Protein AF-A0A7W7YAW3-F1 (afdb_monomer)

Mean predicted aligned error: 4.74 Å

Nearest PDB structures (foldseek):
  1cwp-assembly1_B  TM=3.438E-01  e=2.977E-02  Cowpea chlorotic mottle virus
  8x9b-assembly1_F  TM=3.506E-01  e=1.458E-01  Coxsackievirus A16
  5bno-assembly1_A  TM=3.041E-01  e=1.550E-01  enterovirus D68
  7qx6-assembly1_A  TM=3.439E-01  e=8.075E-01  Bacillus thuringiensis serovar israelensis
  6csg-assembly1_A  TM=1.730E-01  e=1.752E-01  enterovirus D68

Structure (mmCIF, N/CA/C/O backbone):
data_AF-A0A7W7YAW3-F1
#
_entry.id   AF-A0A7W7YAW3-F1
#
loop_
_atom_site.group_PDB
_atom_site.id
_atom_site.type_symbol
_atom_site.label_atom_id
_atom_site.label_alt_id
_atom_site.label_comp_id
_atom_site.label_asym_id
_atom_site.label_entity_id
_atom_site.label_seq_id
_atom_site.pdbx_PDB_ins_code
_atom_site.Cartn_x
_atom_site.Cartn_y
_atom_site.Cartn_z
_atom_site.occupancy
_atom_site.B_iso_or_equiv
_atom_site.auth_seq_id
_atom_site.auth_comp_id
_atom_site.auth_asym_id
_atom_site.auth_atom_id
_atom_site.pdbx_PDB_model_num
ATOM 1 N N . MET A 1 1 ? -13.411 -16.501 4.909 1.00 49.78 1 MET A N 1
ATOM 2 C CA . MET A 1 1 ? -12.515 -15.641 4.107 1.00 49.78 1 MET A CA 1
ATOM 3 C C . MET A 1 1 ? -12.721 -15.969 2.640 1.00 49.78 1 MET A C 1
ATOM 5 O O . MET A 1 1 ? -12.966 -17.140 2.359 1.00 49.78 1 MET A O 1
ATOM 9 N N . PRO A 1 2 ? -12.701 -14.985 1.729 1.00 44.16 2 PRO A N 1
ATOM 10 C CA . PRO A 1 2 ? -12.778 -15.273 0.304 1.00 44.16 2 PRO A CA 1
ATOM 11 C C . PRO A 1 2 ? -11.520 -16.042 -0.158 1.00 44.16 2 PRO A C 1
ATOM 13 O O . PRO A 1 2 ? -10.454 -15.864 0.434 1.00 44.16 2 PRO A O 1
ATOM 16 N N . PRO A 1 3 ? -11.628 -16.921 -1.169 1.00 45.72 3 PRO A N 1
ATOM 17 C CA . PRO A 1 3 ? -10.484 -17.645 -1.723 1.00 45.72 3 PRO A CA 1
ATOM 18 C C . PRO A 1 3 ? -9.460 -16.689 -2.362 1.00 45.72 3 PRO A C 1
ATOM 20 O O . PRO A 1 3 ? -9.835 -15.695 -2.980 1.00 45.72 3 PRO A O 1
ATOM 23 N N . THR A 1 4 ? -8.166 -17.019 -2.266 1.00 50.69 4 THR A N 1
ATOM 24 C CA . THR A 1 4 ? -7.020 -16.183 -2.692 1.00 50.69 4 THR A CA 1
ATOM 25 C C . THR A 1 4 ? -7.123 -15.661 -4.133 1.00 50.69 4 THR A C 1
ATOM 27 O O . THR A 1 4 ? -6.699 -14.543 -4.416 1.00 50.69 4 THR A O 1
ATOM 30 N N . ALA A 1 5 ? -7.756 -16.421 -5.035 1.00 48.53 5 ALA A N 1
ATOM 31 C CA . ALA A 1 5 ? -7.952 -16.042 -6.436 1.00 48.53 5 ALA A CA 1
ATOM 32 C C . ALA A 1 5 ? -8.813 -14.774 -6.635 1.00 48.53 5 ALA A C 1
ATOM 34 O O . ALA A 1 5 ? -8.697 -14.129 -7.670 1.00 48.53 5 ALA A O 1
ATOM 35 N N . SER A 1 6 ? -9.648 -14.369 -5.665 1.00 60.38 6 SER A N 1
ATOM 36 C CA . SER A 1 6 ? -10.470 -13.150 -5.793 1.00 60.38 6 SER A CA 1
ATOM 37 C C . SER A 1 6 ? -9.731 -11.857 -5.419 1.00 60.38 6 SER A C 1
ATOM 39 O O . SER A 1 6 ? -10.301 -10.766 -5.527 1.00 60.38 6 SER A O 1
ATOM 41 N N . LEU A 1 7 ? -8.497 -11.965 -4.914 1.00 75.06 7 LEU A N 1
ATOM 42 C CA . LEU A 1 7 ? -7.747 -10.849 -4.330 1.00 75.06 7 LEU A CA 1
ATOM 43 C C . LEU A 1 7 ? -6.814 -10.163 -5.333 1.00 75.06 7 LEU A C 1
ATOM 45 O O . LEU A 1 7 ? -6.531 -8.976 -5.171 1.00 75.06 7 LEU A O 1
ATOM 49 N N . LEU A 1 8 ? -6.397 -10.880 -6.381 1.00 83.19 8 LEU A N 1
ATOM 50 C CA . LEU A 1 8 ? -5.582 -10.349 -7.472 1.00 83.19 8 LEU A CA 1
ATOM 51 C C . LEU A 1 8 ? -6.469 -9.706 -8.546 1.00 83.19 8 LEU A C 1
ATOM 53 O O . LEU A 1 8 ? -7.528 -10.230 -8.888 1.00 83.19 8 LEU A O 1
ATOM 57 N N . MET A 1 9 ? -6.030 -8.568 -9.073 1.00 89.88 9 MET A N 1
ATOM 58 C CA . MET A 1 9 ? -6.688 -7.842 -10.156 1.00 89.88 9 MET A CA 1
ATOM 59 C C . MET A 1 9 ? -5.709 -7.697 -11.318 1.00 89.88 9 MET A C 1
ATOM 61 O O . MET A 1 9 ? -4.756 -6.927 -11.236 1.00 89.88 9 MET A O 1
ATOM 65 N N . GLU A 1 10 ? -5.926 -8.447 -12.393 1.00 90.94 10 GLU A N 1
ATOM 66 C CA . GLU A 1 10 ? -5.209 -8.232 -13.651 1.00 90.94 10 GLU A CA 1
ATOM 67 C C . GLU A 1 10 ? -5.647 -6.894 -14.245 1.00 90.94 10 GLU A C 1
ATOM 69 O O . GLU A 1 10 ? -6.838 -6.681 -14.472 1.00 90.94 10 GLU A O 1
ATOM 74 N N . THR A 1 11 ? -4.698 -5.997 -14.496 1.00 87.38 11 THR A N 1
ATOM 75 C CA . THR A 1 11 ? -4.988 -4.655 -14.999 1.00 87.38 11 THR A CA 1
ATOM 76 C C . THR A 1 11 ? -4.089 -4.309 -16.175 1.00 87.38 11 THR A C 1
ATOM 78 O O . THR A 1 11 ? -2.920 -4.686 -16.224 1.00 87.38 11 THR A O 1
ATOM 81 N N . LYS A 1 12 ? -4.639 -3.568 -17.135 1.00 85.81 12 LYS A N 1
ATOM 82 C CA . LYS A 1 12 ? -3.868 -2.872 -18.180 1.00 85.81 12 LYS A CA 1
ATOM 83 C C . LYS A 1 12 ? -3.969 -1.354 -18.047 1.00 85.81 12 LYS A C 1
ATOM 85 O O . LYS A 1 12 ? -3.220 -0.631 -18.691 1.00 85.81 12 LYS A O 1
ATOM 90 N N . ASP A 1 13 ? -4.904 -0.883 -17.226 1.00 88.69 13 ASP A N 1
ATOM 91 C CA . ASP A 1 13 ? -5.173 0.526 -16.997 1.00 88.69 13 ASP A CA 1
ATOM 92 C C . ASP A 1 13 ? -5.664 0.707 -15.561 1.00 88.69 13 ASP A C 1
ATOM 94 O O . ASP A 1 13 ? -6.829 0.483 -15.227 1.00 88.69 13 ASP A O 1
ATOM 98 N N . VAL A 1 14 ? -4.753 1.175 -14.713 1.00 90.25 14 VAL A N 1
ATOM 99 C CA . VAL A 1 14 ? -5.018 1.412 -13.292 1.00 90.25 14 VAL A CA 1
ATOM 100 C C . VAL A 1 14 ? -6.127 2.437 -13.042 1.00 90.25 14 VAL A C 1
ATOM 102 O O . VAL A 1 14 ? -6.668 2.499 -11.939 1.00 90.25 14 VAL A O 1
ATOM 105 N N . THR A 1 15 ? -6.480 3.261 -14.036 1.00 90.50 15 THR A N 1
ATOM 106 C CA . THR A 1 15 ? -7.549 4.251 -13.885 1.00 90.50 15 THR A CA 1
ATOM 107 C C . THR A 1 15 ? -8.935 3.627 -13.887 1.00 90.50 15 THR A C 1
ATOM 109 O O . THR A 1 15 ? -9.816 4.171 -13.217 1.00 90.50 15 THR A O 1
ATOM 112 N N . LEU A 1 16 ? -9.122 2.510 -14.596 1.00 91.81 16 LEU A N 1
ATOM 113 C CA . LEU A 1 16 ? -10.396 1.793 -14.673 1.00 91.81 16 LEU A CA 1
ATOM 114 C C . LEU A 1 16 ? -10.675 1.002 -13.389 1.00 91.81 16 LEU A C 1
ATOM 116 O O . LEU A 1 16 ? -11.826 0.837 -13.000 1.00 91.81 16 LEU A O 1
ATOM 120 N N . ASP A 1 17 ? -9.618 0.587 -12.692 1.00 95.31 17 ASP A N 1
ATOM 121 C CA . ASP A 1 17 ? -9.707 -0.232 -11.481 1.00 95.31 17 ASP A CA 1
ATOM 122 C C . ASP A 1 17 ? -9.707 0.581 -10.177 1.00 95.31 17 ASP A C 1
ATOM 124 O O . ASP A 1 17 ? -9.872 0.021 -9.090 1.00 95.31 17 ASP A O 1
ATOM 128 N N . ALA A 1 18 ? -9.539 1.905 -10.254 1.00 96.88 18 ALA A N 1
ATOM 129 C CA . ALA A 1 18 ? -9.369 2.758 -9.079 1.00 96.88 18 ALA A CA 1
ATOM 130 C C . ALA A 1 18 ? -10.561 2.703 -8.106 1.00 96.88 18 ALA A C 1
ATOM 132 O O . ALA A 1 18 ? -10.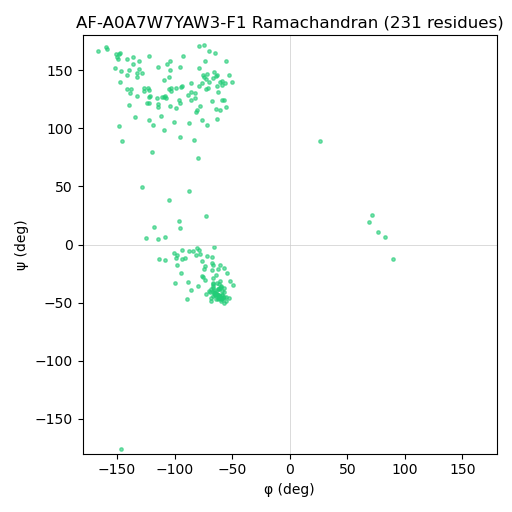353 2.726 -6.894 1.00 96.88 18 ALA A O 1
ATOM 133 N N . GLU A 1 19 ? -11.796 2.598 -8.606 1.00 97.06 19 GLU A N 1
ATOM 134 C CA . GLU A 1 19 ? -12.986 2.454 -7.755 1.00 97.06 19 GLU A CA 1
ATOM 135 C C . GLU A 1 19 ? -12.995 1.118 -7.010 1.00 97.06 19 GLU A C 1
ATOM 137 O O . GLU A 1 19 ? -13.228 1.085 -5.803 1.00 97.06 19 GLU A O 1
ATOM 142 N N . ALA A 1 20 ? -12.666 0.021 -7.696 1.00 96.38 20 ALA A N 1
ATOM 143 C CA . ALA A 1 20 ? -12.591 -1.301 -7.083 1.00 96.38 20 ALA A CA 1
ATOM 144 C C . ALA A 1 20 ? -11.475 -1.373 -6.027 1.00 96.38 20 ALA A C 1
ATOM 146 O O . ALA A 1 20 ? -11.686 -1.914 -4.937 1.00 96.38 20 ALA A O 1
ATOM 147 N N . VAL A 1 21 ? -10.313 -0.773 -6.307 1.00 97.62 21 VAL A N 1
ATOM 148 C CA . VAL A 1 21 ? -9.228 -0.596 -5.328 1.00 97.62 21 VAL A CA 1
ATOM 149 C C . VAL A 1 21 ? -9.727 0.219 -4.137 1.00 97.62 21 VAL A C 1
ATOM 151 O O . VAL A 1 21 ? -9.555 -0.196 -2.991 1.00 97.62 21 VAL A O 1
ATOM 154 N N . PHE A 1 22 ? -10.397 1.346 -4.385 1.00 98.06 22 PHE A N 1
ATOM 155 C CA . PHE A 1 22 ? -10.914 2.204 -3.326 1.00 98.06 22 PHE A CA 1
ATOM 156 C C . PHE A 1 22 ? -11.901 1.457 -2.419 1.00 98.06 22 PHE A C 1
ATOM 158 O O . PHE A 1 22 ? -11.748 1.481 -1.201 1.00 98.06 22 PHE A O 1
ATOM 165 N N . THR A 1 23 ? -12.855 0.716 -2.988 1.00 96.75 23 THR A N 1
ATOM 166 C CA . THR A 1 23 ? -13.800 -0.113 -2.225 1.00 96.75 23 THR A CA 1
ATOM 167 C C . THR A 1 23 ? -13.093 -1.165 -1.373 1.00 96.75 23 THR A C 1
ATOM 169 O O . THR A 1 23 ? -13.455 -1.343 -0.211 1.00 96.75 23 THR A O 1
ATOM 172 N N . ARG A 1 24 ? -12.077 -1.849 -1.916 1.00 97.19 24 ARG A N 1
ATOM 173 C CA . ARG A 1 24 ? -11.355 -2.914 -1.202 1.00 97.19 24 ARG A CA 1
ATOM 174 C C . ARG A 1 24 ? -10.500 -2.387 -0.050 1.00 97.19 24 ARG A C 1
ATOM 176 O O . ARG A 1 24 ? -10.448 -3.019 1.005 1.00 97.19 24 ARG A O 1
ATOM 183 N N . VAL A 1 25 ? -9.823 -1.255 -0.253 1.00 98.00 25 VAL A N 1
ATOM 184 C CA . VAL A 1 25 ? -8.839 -0.707 0.694 1.00 98.00 25 VAL A CA 1
ATOM 185 C C . VAL A 1 25 ? -9.478 0.224 1.721 1.00 98.00 25 VAL A C 1
ATOM 187 O O . VAL A 1 25 ? -9.240 0.087 2.921 1.00 98.00 25 VAL A O 1
ATOM 190 N N . PHE A 1 26 ? -10.327 1.152 1.286 1.00 97.56 26 PHE A N 1
ATOM 191 C CA . PHE A 1 26 ? -10.888 2.222 2.118 1.00 97.56 26 PHE A CA 1
ATOM 192 C C . PHE A 1 26 ? -12.175 1.764 2.819 1.00 97.56 26 PHE A C 1
ATOM 194 O O . PHE A 1 26 ? -13.206 2.440 2.813 1.00 97.56 26 PHE A O 1
ATOM 201 N N . ARG A 1 27 ? -12.117 0.562 3.397 1.00 95.62 27 ARG A N 1
ATOM 202 C CA . ARG A 1 27 ? -13.250 -0.117 4.024 1.00 95.62 27 ARG A CA 1
ATOM 203 C C . ARG A 1 27 ? -13.610 0.500 5.375 1.00 95.62 27 ARG A C 1
ATOM 205 O O . ARG A 1 27 ? -12.732 0.891 6.145 1.00 95.62 27 ARG A O 1
ATOM 212 N N . MET A 1 28 ? -14.904 0.529 5.674 1.00 94.38 28 MET A N 1
ATOM 213 C CA . MET A 1 28 ? -15.463 0.983 6.960 1.00 94.38 28 MET A CA 1
ATOM 214 C C . MET A 1 28 ? -16.142 -0.160 7.734 1.00 94.38 28 MET A C 1
ATOM 216 O O . MET A 1 28 ? -16.772 0.073 8.758 1.00 94.38 28 MET A O 1
ATOM 220 N N . ASP A 1 29 ? -16.047 -1.382 7.209 1.00 93.06 29 ASP A N 1
ATOM 221 C CA . ASP A 1 29 ? -16.499 -2.627 7.820 1.00 93.06 29 ASP A CA 1
ATOM 222 C C . ASP A 1 29 ? -15.547 -3.769 7.404 1.00 93.06 29 ASP A C 1
ATOM 224 O O . ASP A 1 29 ? -14.545 -3.536 6.719 1.00 93.06 29 ASP A O 1
ATOM 228 N N . PHE A 1 30 ? -15.849 -5.004 7.809 1.00 94.00 30 PHE A N 1
ATOM 229 C CA . PHE A 1 30 ? -15.021 -6.186 7.531 1.00 94.00 30 PHE A CA 1
ATOM 230 C C . PHE A 1 30 ? -15.461 -6.991 6.297 1.00 94.00 30 PHE A C 1
ATOM 232 O O . PHE A 1 30 ? -15.035 -8.135 6.127 1.00 94.00 30 PHE A O 1
ATOM 239 N N . THR A 1 31 ? -16.323 -6.434 5.439 1.00 93.31 31 THR A N 1
ATOM 240 C CA . THR A 1 31 ? -16.769 -7.111 4.205 1.00 93.31 31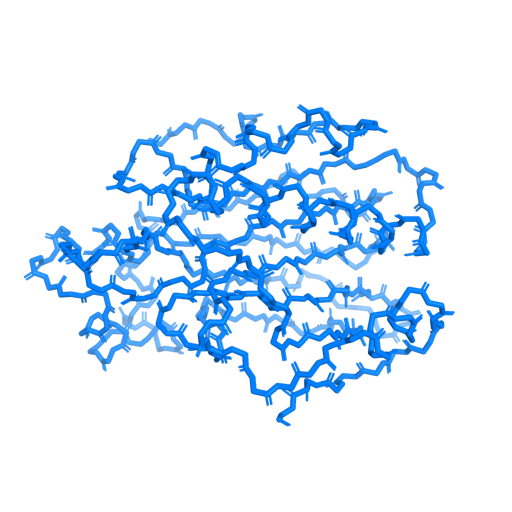 THR A CA 1
ATOM 241 C C . THR A 1 31 ? -15.700 -7.087 3.116 1.00 93.31 31 THR A C 1
ATOM 243 O O . THR A 1 31 ? -15.650 -7.979 2.269 1.00 93.31 31 THR A O 1
ATOM 246 N N . GLN A 1 32 ? -14.828 -6.080 3.159 1.00 95.69 32 GLN A N 1
ATOM 247 C CA . GLN A 1 32 ? -13.721 -5.883 2.231 1.00 95.69 32 GLN A CA 1
ATOM 248 C C . GLN A 1 32 ? -12.378 -6.213 2.899 1.00 95.69 32 GLN A C 1
ATOM 250 O O . GLN A 1 32 ? -12.266 -6.153 4.126 1.00 95.69 32 GLN A O 1
ATOM 255 N N . PRO A 1 33 ? -11.343 -6.567 2.120 1.00 95.44 33 PRO A N 1
ATOM 256 C CA . PRO A 1 33 ? -10.088 -7.086 2.667 1.00 95.44 33 PRO A CA 1
ATOM 257 C C . PRO A 1 33 ? -9.185 -6.033 3.333 1.00 95.44 33 PRO A C 1
ATOM 259 O O . PRO A 1 33 ? -8.328 -6.402 4.125 1.00 95.44 33 PRO A O 1
ATOM 262 N N . GLY A 1 34 ? -9.337 -4.742 3.024 1.00 97.00 34 GLY A N 1
ATOM 263 C CA . GLY A 1 34 ? -8.457 -3.680 3.537 1.00 97.00 34 GLY A CA 1
ATOM 264 C C . GLY A 1 34 ? -7.155 -3.526 2.747 1.00 97.00 34 GLY A C 1
ATOM 265 O O . GLY A 1 34 ? -6.293 -2.732 3.114 1.00 97.00 34 GLY A O 1
ATOM 266 N N . PHE A 1 35 ? -7.017 -4.255 1.641 1.00 97.69 35 PHE A N 1
ATOM 267 C CA . PHE A 1 35 ? -5.911 -4.142 0.698 1.00 97.69 35 PHE A CA 1
ATOM 268 C C . PHE A 1 35 ? -6.366 -4.533 -0.717 1.00 97.69 35 PHE A C 1
ATOM 270 O O . PHE A 1 35 ? -7.416 -5.151 -0.899 1.00 97.69 35 PHE A O 1
ATOM 277 N N . ALA A 1 36 ? -5.580 -4.182 -1.727 1.00 96.38 36 ALA A N 1
ATOM 278 C CA . ALA A 1 36 ? -5.791 -4.598 -3.108 1.00 96.38 36 ALA A CA 1
ATOM 279 C C . ALA A 1 36 ? -4.446 -4.899 -3.770 1.00 96.38 36 ALA A C 1
ATOM 281 O O . ALA A 1 36 ? -3.453 -4.236 -3.474 1.00 96.38 36 ALA A O 1
ATOM 282 N N . VAL A 1 37 ? -4.427 -5.878 -4.676 1.00 95.19 37 VAL A N 1
ATOM 283 C CA . VAL A 1 37 ? -3.241 -6.238 -5.459 1.00 95.19 37 VAL A CA 1
ATOM 284 C C . VAL A 1 37 ? -3.587 -6.163 -6.933 1.00 95.19 37 VAL A C 1
ATOM 286 O O . VAL A 1 37 ? -4.491 -6.854 -7.399 1.00 95.19 37 VAL A O 1
ATOM 289 N N . MET A 1 38 ? -2.848 -5.336 -7.656 1.00 94.88 38 MET A N 1
ATOM 290 C CA . MET A 1 38 ? -2.974 -5.135 -9.091 1.00 94.88 38 MET A CA 1
ATOM 291 C C . MET A 1 38 ? -1.759 -5.747 -9.778 1.00 94.88 38 MET A C 1
ATOM 293 O O . MET A 1 38 ? -0.623 -5.438 -9.415 1.00 94.88 38 MET A O 1
ATOM 297 N N . VAL A 1 39 ? -1.995 -6.616 -10.757 1.00 94.31 39 VAL A N 1
ATOM 298 C CA . VAL A 1 39 ? -0.955 -7.263 -11.560 1.00 94.31 39 VAL A CA 1
ATOM 299 C C . VAL A 1 39 ? -0.913 -6.583 -12.922 1.00 94.31 39 VAL A C 1
ATOM 301 O O . VAL A 1 39 ? -1.910 -6.571 -13.644 1.00 94.31 39 VAL A O 1
ATOM 304 N N . LEU A 1 40 ? 0.234 -5.994 -13.250 1.00 94.69 40 LEU A N 1
ATOM 305 C CA . LEU A 1 40 ? 0.455 -5.222 -14.474 1.00 94.69 40 LEU A CA 1
ATOM 306 C C . LEU A 1 40 ? 1.026 -6.112 -15.588 1.00 94.69 40 LEU A C 1
ATOM 308 O O . LEU A 1 40 ? 1.515 -7.215 -15.302 1.00 94.69 40 LEU A O 1
ATOM 312 N N . PRO A 1 41 ? 0.964 -5.691 -16.863 1.00 94.44 41 PRO A N 1
ATOM 313 C CA . PRO A 1 41 ? 1.609 -6.405 -17.963 1.00 94.44 41 PRO A CA 1
ATOM 314 C C . PRO A 1 41 ? 3.098 -6.667 -17.681 1.00 94.44 41 PRO A C 1
ATOM 316 O O . PRO A 1 41 ? 3.762 -5.887 -17.002 1.00 94.44 41 PRO A O 1
ATOM 319 N N . ALA A 1 42 ? 3.622 -7.799 -18.158 1.00 93.00 42 ALA A N 1
ATOM 320 C CA . ALA A 1 42 ? 4.991 -8.230 -17.846 1.00 93.00 42 ALA A CA 1
ATOM 321 C C . ALA A 1 42 ? 6.054 -7.266 -18.403 1.00 93.00 42 ALA A C 1
ATOM 323 O O . ALA A 1 42 ? 7.149 -7.158 -17.862 1.00 93.00 42 ALA A O 1
ATOM 324 N N . GLU A 1 43 ? 5.707 -6.562 -19.475 1.00 94.38 43 GLU A N 1
ATOM 325 C CA . GLU A 1 43 ? 6.511 -5.562 -20.161 1.00 94.38 43 GLU A CA 1
ATOM 326 C C . GLU A 1 43 ? 6.545 -4.194 -19.463 1.00 94.38 43 GLU A C 1
ATOM 328 O O . GLU A 1 43 ? 7.316 -3.336 -19.884 1.00 94.38 43 GLU A O 1
ATOM 333 N N . THR A 1 44 ? 5.740 -3.975 -18.413 1.00 96.25 44 THR A N 1
ATOM 334 C CA . THR A 1 44 ? 5.717 -2.695 -17.695 1.00 96.25 44 THR A CA 1
ATOM 335 C C . THR A 1 44 ? 7.071 -2.432 -17.033 1.00 96.25 44 THR A C 1
ATOM 337 O O . THR A 1 44 ? 7.507 -3.148 -16.130 1.00 96.25 44 THR A O 1
ATOM 340 N N . SER A 1 45 ? 7.737 -1.371 -17.479 1.00 96.31 45 SER A N 1
ATOM 341 C CA . SER A 1 45 ? 9.033 -0.933 -16.968 1.00 96.31 45 SER A CA 1
ATOM 342 C C . SER A 1 45 ? 8.946 -0.350 -15.552 1.00 96.31 45 SER A C 1
ATOM 344 O O . SER A 1 45 ? 7.877 0.001 -15.049 1.00 96.31 45 SER A O 1
ATOM 346 N N . SER A 1 46 ? 10.106 -0.183 -14.909 1.00 95.94 46 SER A N 1
ATOM 347 C CA . SER A 1 46 ? 10.226 0.446 -13.585 1.00 95.94 46 SER A CA 1
ATOM 348 C C . SER A 1 46 ? 9.636 1.871 -13.557 1.00 95.94 46 SER A C 1
ATOM 350 O O . SER A 1 46 ? 8.914 2.232 -12.625 1.00 95.94 46 SER A O 1
ATOM 352 N N . HIS A 1 47 ? 9.868 2.672 -14.604 1.00 96.94 47 HIS A N 1
ATOM 353 C CA . HIS A 1 47 ? 9.287 4.013 -14.730 1.00 96.94 47 HIS A CA 1
ATOM 354 C C . HIS A 1 47 ? 7.769 3.975 -14.941 1.00 96.94 47 HIS A C 1
ATOM 356 O O . HIS A 1 47 ? 7.041 4.699 -14.260 1.00 96.94 47 HIS A O 1
ATOM 362 N N . GLU A 1 48 ? 7.274 3.117 -15.837 1.00 97.44 48 GLU A N 1
ATOM 363 C CA . GLU A 1 48 ? 5.832 2.976 -16.084 1.00 97.44 48 GLU A CA 1
ATOM 364 C C . GLU A 1 48 ? 5.092 2.495 -14.830 1.00 97.44 48 GLU A C 1
ATOM 366 O O . GLU A 1 48 ? 4.023 3.011 -14.510 1.00 97.44 48 GLU A O 1
ATOM 371 N N . LEU A 1 49 ? 5.682 1.581 -14.051 1.00 97.69 49 LEU A N 1
ATOM 372 C CA . LEU A 1 49 ? 5.145 1.160 -12.756 1.00 97.69 49 LEU A CA 1
ATOM 373 C C . LEU A 1 49 ? 4.935 2.359 -11.818 1.00 97.69 49 LEU A C 1
ATOM 375 O O . LEU A 1 49 ? 3.853 2.519 -11.250 1.00 97.69 49 LEU A O 1
ATOM 379 N N . ARG A 1 50 ? 5.934 3.239 -11.679 1.00 97.75 50 ARG A N 1
ATOM 380 C CA . ARG A 1 50 ? 5.810 4.448 -10.846 1.00 97.75 50 ARG A CA 1
ATOM 381 C C . ARG A 1 50 ? 4.797 5.446 -11.404 1.00 97.75 50 ARG A C 1
ATOM 383 O O . ARG A 1 50 ? 4.061 6.060 -10.630 1.00 97.75 50 ARG A O 1
ATOM 390 N N . GLN A 1 51 ? 4.696 5.577 -12.726 1.00 97.88 51 GLN A N 1
ATOM 391 C CA . GLN A 1 51 ? 3.651 6.382 -13.364 1.00 97.88 51 GLN A CA 1
ATOM 392 C C . GLN A 1 51 ? 2.255 5.836 -13.041 1.00 97.88 51 GLN A C 1
ATOM 394 O O . GLN A 1 51 ? 1.377 6.600 -12.637 1.00 97.88 51 GLN A O 1
ATOM 399 N N . HIS A 1 52 ? 2.057 4.518 -13.129 1.00 98.31 52 HIS A N 1
ATOM 400 C CA . HIS A 1 52 ? 0.815 3.865 -12.727 1.00 98.31 52 HIS A CA 1
ATOM 401 C C . HIS A 1 52 ? 0.485 4.115 -11.249 1.00 98.31 52 HIS A C 1
ATOM 403 O O . HIS A 1 52 ? -0.655 4.462 -10.937 1.00 98.31 52 HIS A O 1
ATOM 409 N N . MET A 1 53 ? 1.466 4.031 -10.344 1.00 98.50 53 MET A N 1
ATOM 410 C CA . MET A 1 53 ? 1.271 4.368 -8.926 1.00 98.50 53 MET A CA 1
ATOM 411 C C . MET A 1 53 ? 0.815 5.824 -8.733 1.00 98.50 53 MET A C 1
ATOM 413 O O . MET A 1 53 ? -0.142 6.084 -8.000 1.00 98.50 53 MET A O 1
ATOM 417 N N . ALA A 1 54 ? 1.451 6.782 -9.414 1.00 98.12 54 ALA A N 1
ATOM 418 C CA . ALA A 1 54 ? 1.087 8.197 -9.322 1.00 98.12 54 ALA A CA 1
ATOM 419 C C . ALA A 1 54 ? -0.319 8.485 -9.872 1.00 98.12 54 ALA A C 1
ATOM 421 O O . ALA A 1 54 ? -1.110 9.202 -9.248 1.00 98.12 54 ALA A O 1
ATOM 422 N N . ILE A 1 55 ? -0.665 7.876 -11.009 1.00 98.25 55 ILE A N 1
ATOM 423 C CA . ILE A 1 55 ? -2.001 7.962 -11.609 1.00 98.25 55 ILE A CA 1
ATOM 424 C C . ILE A 1 55 ? -3.053 7.379 -10.658 1.00 98.25 55 ILE A C 1
ATOM 426 O O . ILE A 1 55 ? -4.089 8.011 -10.418 1.00 98.25 55 ILE A O 1
ATOM 430 N N . LEU A 1 56 ? -2.782 6.205 -10.080 1.00 98.56 56 LEU A N 1
ATOM 431 C CA . LEU A 1 56 ? -3.674 5.561 -9.123 1.00 98.56 56 LEU A CA 1
ATOM 432 C C . LEU A 1 56 ? -3.860 6.430 -7.872 1.00 98.56 56 LEU A C 1
ATOM 434 O O . LEU A 1 56 ? -5.002 6.682 -7.490 1.00 98.56 56 LEU A O 1
ATOM 438 N N . LYS A 1 57 ? -2.788 6.984 -7.284 1.00 98.31 57 LYS A N 1
ATOM 439 C CA . LYS A 1 57 ? -2.887 7.929 -6.151 1.00 98.31 57 LYS A CA 1
ATOM 440 C C . LYS A 1 57 ? -3.781 9.115 -6.483 1.00 98.31 57 LYS A C 1
ATOM 442 O O . LYS A 1 57 ? -4.636 9.476 -5.676 1.00 98.31 57 LYS A O 1
ATOM 447 N N . ALA A 1 58 ? -3.626 9.720 -7.661 1.00 98.31 58 ALA A N 1
ATOM 448 C CA . ALA A 1 58 ? -4.448 10.858 -8.067 1.00 98.31 58 ALA A CA 1
ATOM 449 C C . ALA A 1 58 ? -5.941 10.492 -8.157 1.00 98.31 58 ALA A C 1
ATOM 451 O O . ALA A 1 58 ? -6.800 11.282 -7.759 1.00 98.31 58 ALA A O 1
ATOM 452 N N . ARG A 1 59 ? -6.267 9.286 -8.641 1.00 98.50 59 ARG A N 1
ATOM 453 C CA . ARG A 1 59 ? -7.646 8.774 -8.667 1.00 98.50 59 ARG A CA 1
ATOM 454 C C . ARG A 1 59 ? -8.184 8.486 -7.265 1.00 98.50 59 ARG A C 1
ATOM 456 O O . ARG A 1 59 ? -9.266 8.964 -6.932 1.00 98.50 59 ARG A O 1
ATOM 463 N N . LEU A 1 60 ? -7.419 7.782 -6.431 1.00 98.62 60 LEU A N 1
ATOM 464 C CA . LEU A 1 60 ? -7.799 7.483 -5.047 1.00 98.62 60 LEU A CA 1
ATOM 465 C C . LEU A 1 60 ? -7.992 8.762 -4.222 1.00 98.62 60 LEU A C 1
ATOM 467 O O . LEU A 1 60 ? -8.937 8.846 -3.447 1.00 98.62 60 LEU A O 1
ATOM 471 N N . SER A 1 61 ? -7.162 9.787 -4.439 1.00 98.50 61 SER A N 1
ATOM 472 C CA . SER A 1 61 ? -7.298 11.099 -3.795 1.00 98.50 61 SER A CA 1
ATOM 473 C C . SER A 1 61 ? -8.628 11.777 -4.144 1.00 98.50 61 SER A C 1
ATOM 475 O O . SER A 1 61 ? -9.321 12.264 -3.251 1.00 98.50 61 SER A O 1
ATOM 477 N N . LYS A 1 62 ? -9.053 11.734 -5.416 1.00 98.56 62 LYS A N 1
ATOM 478 C CA . LYS A 1 62 ? -10.366 12.256 -5.840 1.00 98.56 62 LYS A CA 1
ATOM 479 C C . LYS A 1 62 ? -11.529 11.492 -5.205 1.00 98.56 62 LYS A C 1
ATOM 481 O O . LYS A 1 62 ? -12.482 12.119 -4.752 1.00 98.56 62 LYS A O 1
ATOM 486 N N . LEU A 1 63 ? -11.448 10.161 -5.147 1.00 98.50 63 LEU A N 1
ATOM 487 C CA . LEU A 1 63 ? -12.472 9.319 -4.513 1.00 98.50 63 LEU A CA 1
ATOM 488 C C . LEU A 1 63 ? -12.551 9.569 -3.000 1.00 98.50 63 LEU A C 1
ATOM 490 O O . LEU A 1 63 ? -13.642 9.707 -2.446 1.00 98.50 63 LEU A O 1
ATOM 494 N N . HIS A 1 64 ? -11.399 9.705 -2.342 1.00 98.25 64 HIS A N 1
ATOM 495 C CA . HIS A 1 64 ? -11.317 10.065 -0.930 1.00 98.25 64 HIS A CA 1
ATOM 496 C C . HIS A 1 64 ? -11.941 11.446 -0.675 1.00 98.25 64 HIS A C 1
ATOM 498 O O . HIS A 1 64 ? -12.759 11.587 0.234 1.00 98.25 64 HIS A O 1
ATOM 504 N N . ALA A 1 65 ? -11.643 12.438 -1.521 1.00 98.25 65 ALA A N 1
ATOM 505 C CA . ALA A 1 65 ? -12.227 13.775 -1.432 1.00 98.25 65 ALA A CA 1
ATOM 506 C C . ALA A 1 65 ? -13.742 13.774 -1.638 1.00 98.25 65 ALA A C 1
ATOM 508 O O . ALA A 1 65 ? -14.461 14.418 -0.879 1.00 98.25 65 ALA A O 1
ATOM 509 N N . ALA A 1 66 ? -14.244 13.008 -2.607 1.00 98.25 66 ALA A N 1
ATOM 510 C CA . ALA A 1 66 ? -15.679 12.863 -2.825 1.00 98.25 66 ALA A CA 1
ATOM 511 C C . ALA A 1 66 ? -16.396 12.246 -1.611 1.00 98.25 66 ALA A C 1
ATOM 513 O O . ALA A 1 66 ? -17.536 12.606 -1.324 1.00 98.25 66 ALA A O 1
ATOM 514 N N . ARG A 1 67 ? -15.735 11.335 -0.882 1.00 97.44 67 ARG A N 1
ATOM 515 C CA . ARG A 1 67 ? -16.325 10.642 0.272 1.00 97.44 67 ARG A CA 1
ATOM 516 C C . ARG A 1 67 ? -16.209 11.406 1.590 1.00 97.44 67 ARG A C 1
ATOM 518 O O . ARG A 1 67 ? -17.139 11.367 2.391 1.00 97.44 67 ARG A O 1
ATOM 525 N N . TRP A 1 68 ? -15.076 12.061 1.835 1.00 96.31 68 TRP A N 1
ATOM 526 C CA . TRP A 1 68 ? -14.747 12.658 3.137 1.00 96.31 68 TRP A CA 1
ATOM 527 C C . TRP A 1 68 ? -14.407 14.150 3.082 1.00 96.31 68 TRP A C 1
ATOM 529 O O . TRP A 1 68 ? -14.042 14.725 4.105 1.00 96.31 68 TRP A O 1
ATOM 539 N N . GLY A 1 69 ? -14.546 14.788 1.918 1.00 97.06 69 GLY A N 1
ATOM 540 C CA . GLY A 1 69 ? -14.346 16.228 1.738 1.00 97.06 69 GLY A CA 1
ATOM 541 C C . GLY A 1 69 ? -12.883 16.673 1.688 1.00 97.06 69 GLY A C 1
ATOM 542 O O . GLY A 1 69 ? -12.611 17.866 1.747 1.00 97.06 69 GLY A O 1
ATOM 543 N N . GLU A 1 70 ? -11.935 15.742 1.595 1.00 96.06 70 GLU A N 1
ATOM 544 C CA . GLU A 1 70 ? -10.501 16.033 1.636 1.00 96.06 70 GLU A CA 1
ATOM 545 C C . GLU A 1 70 ? -9.713 15.053 0.764 1.00 96.06 70 GLU A C 1
ATOM 547 O O . GLU A 1 70 ? -10.019 13.865 0.753 1.00 96.06 70 GLU A O 1
ATOM 552 N N . GLY A 1 71 ? -8.703 15.526 0.035 1.00 97.38 71 GLY A N 1
ATOM 553 C CA . GLY A 1 71 ? -7.839 14.672 -0.783 1.00 97.38 71 GLY A CA 1
ATOM 554 C C . GLY A 1 71 ? -6.775 13.924 0.023 1.00 97.38 71 GLY A C 1
ATOM 555 O O . GLY A 1 71 ? -6.550 14.186 1.204 1.00 97.38 71 GLY A O 1
ATOM 556 N N . LEU A 1 72 ? -6.098 12.998 -0.652 1.00 97.75 72 LEU A N 1
ATOM 557 C CA . LEU A 1 72 ? -4.890 12.342 -0.157 1.00 97.75 72 LEU A CA 1
ATOM 558 C C . LEU A 1 72 ? -3.641 13.057 -0.670 1.00 97.75 72 LEU A C 1
ATOM 560 O O . LEU A 1 72 ? -3.519 13.302 -1.879 1.00 97.75 72 LEU A O 1
ATOM 564 N N . GLU A 1 73 ? -2.690 13.269 0.233 1.00 97.38 73 GLU A N 1
ATOM 565 C CA . GLU A 1 73 ? -1.351 13.771 -0.050 1.00 97.38 73 GLU A CA 1
ATOM 566 C C . GLU A 1 73 ? -0.269 12.746 0.246 1.00 97.38 73 GLU A C 1
ATOM 568 O O . GLU A 1 73 ? -0.460 11.838 1.055 1.00 97.38 73 GLU A O 1
ATOM 573 N N . TYR A 1 74 ? 0.854 12.872 -0.464 1.00 97.00 74 TYR A N 1
ATOM 574 C CA . TYR A 1 74 ? 2.023 12.043 -0.200 1.00 97.00 74 TYR A CA 1
ATOM 575 C C . TYR A 1 74 ? 2.689 12.487 1.098 1.00 97.00 74 TYR A C 1
ATOM 577 O O . TYR A 1 74 ? 2.924 13.675 1.296 1.00 97.00 74 TYR A O 1
ATOM 585 N N . LEU A 1 75 ? 3.020 11.516 1.942 1.00 94.88 75 LEU A N 1
ATOM 586 C CA . LEU A 1 75 ? 3.867 11.715 3.113 1.00 94.88 75 LEU A CA 1
ATOM 587 C C . LEU A 1 75 ? 5.300 11.269 2.845 1.00 94.88 75 LEU A C 1
ATOM 589 O O . LEU A 1 75 ? 6.224 11.867 3.367 1.00 94.88 75 LEU A O 1
ATOM 593 N N . SER A 1 76 ? 5.491 10.235 2.025 1.00 93.38 76 SER A N 1
ATOM 594 C CA . SER A 1 76 ? 6.811 9.758 1.621 1.00 93.38 76 SER A CA 1
ATOM 595 C C . SER A 1 76 ? 6.753 9.106 0.244 1.00 93.38 76 SER A C 1
ATOM 597 O O . SER A 1 76 ? 5.712 8.579 -0.158 1.00 93.38 76 SER A O 1
ATOM 599 N N . LEU A 1 77 ? 7.874 9.161 -0.477 1.00 94.31 77 LEU A N 1
ATOM 600 C CA . LEU A 1 77 ? 8.108 8.453 -1.730 1.00 94.31 77 LEU A CA 1
ATOM 601 C C . LEU A 1 77 ? 9.540 7.919 -1.703 1.00 94.31 77 LEU A C 1
ATOM 603 O O . LEU A 1 77 ? 10.456 8.682 -1.412 1.00 94.31 77 LEU A O 1
ATOM 607 N N . GLY A 1 78 ? 9.740 6.643 -2.009 1.00 92.50 78 GLY A N 1
ATOM 608 C CA . GLY A 1 78 ? 11.066 6.034 -1.965 1.00 92.50 78 GLY A CA 1
ATOM 609 C C . GLY A 1 78 ? 11.172 4.772 -2.806 1.00 92.50 78 GLY A C 1
ATOM 610 O O . GLY A 1 78 ? 10.169 4.221 -3.265 1.00 92.50 78 GLY A O 1
ATOM 611 N N . ARG A 1 79 ? 12.406 4.306 -3.004 1.00 93.69 79 ARG A N 1
ATOM 612 C CA . ARG A 1 79 ? 12.712 3.091 -3.763 1.00 93.69 79 ARG A CA 1
ATOM 613 C C . ARG A 1 79 ? 13.817 2.325 -3.049 1.00 93.69 79 ARG A C 1
ATOM 615 O O . ARG A 1 79 ? 14.905 2.854 -2.861 1.00 93.69 79 ARG A O 1
ATOM 622 N N . PHE A 1 80 ? 13.552 1.094 -2.633 1.00 92.81 80 PHE A N 1
ATOM 623 C CA . PHE A 1 80 ? 14.498 0.305 -1.841 1.00 92.81 80 PHE A CA 1
ATOM 624 C C . PHE A 1 80 ? 14.595 -1.136 -2.338 1.00 92.81 80 PHE A C 1
ATOM 626 O O . PHE A 1 80 ? 13.665 -1.657 -2.949 1.00 92.81 80 PHE A O 1
ATOM 633 N N . ASP A 1 81 ? 15.730 -1.777 -2.065 1.00 91.75 81 ASP A N 1
ATOM 634 C CA . ASP A 1 81 ? 15.939 -3.204 -2.312 1.00 91.75 81 ASP A CA 1
ATOM 635 C C . ASP A 1 81 ? 15.646 -3.985 -1.026 1.00 91.75 81 ASP A C 1
ATOM 637 O O . ASP A 1 81 ? 16.241 -3.721 0.023 1.00 91.75 81 ASP A O 1
ATOM 641 N N . GLN A 1 82 ? 14.699 -4.922 -1.082 1.00 89.38 82 GLN A N 1
ATOM 642 C CA . GLN A 1 82 ? 14.306 -5.722 0.073 1.00 89.38 82 GLN A CA 1
ATOM 643 C C . GLN A 1 82 ? 14.759 -7.175 -0.073 1.00 89.38 82 GLN A C 1
ATOM 645 O O . GLN A 1 82 ? 14.043 -8.008 -0.626 1.00 89.38 82 GLN A O 1
ATOM 650 N N . GLN A 1 83 ? 15.886 -7.489 0.564 1.00 86.19 83 GLN A N 1
ATOM 651 C CA . GLN A 1 83 ? 16.438 -8.849 0.648 1.00 86.19 83 GLN A CA 1
ATOM 652 C C . GLN A 1 83 ? 16.105 -9.576 1.959 1.00 86.19 83 GLN A C 1
ATOM 654 O O . GLN A 1 83 ? 16.344 -10.774 2.095 1.00 86.19 83 GLN A O 1
ATOM 659 N N . ASN A 1 84 ? 15.537 -8.863 2.935 1.00 89.25 84 ASN A N 1
ATOM 660 C CA . ASN A 1 84 ? 15.245 -9.403 4.259 1.00 89.25 84 ASN A CA 1
ATOM 661 C C . ASN A 1 84 ? 13.749 -9.676 4.447 1.00 89.25 84 ASN A C 1
ATOM 663 O O . ASN A 1 84 ? 12.891 -8.909 3.995 1.00 89.25 84 ASN A O 1
ATOM 667 N N . THR A 1 85 ? 13.448 -10.750 5.179 1.00 91.06 85 THR A N 1
ATOM 668 C CA . THR A 1 85 ? 12.098 -11.044 5.670 1.00 91.06 85 THR A CA 1
ATOM 669 C C . THR A 1 85 ? 11.632 -9.945 6.619 1.00 91.06 85 THR A C 1
ATOM 671 O O . THR A 1 85 ? 12.335 -9.588 7.566 1.00 91.06 85 THR A O 1
ATOM 674 N N . THR 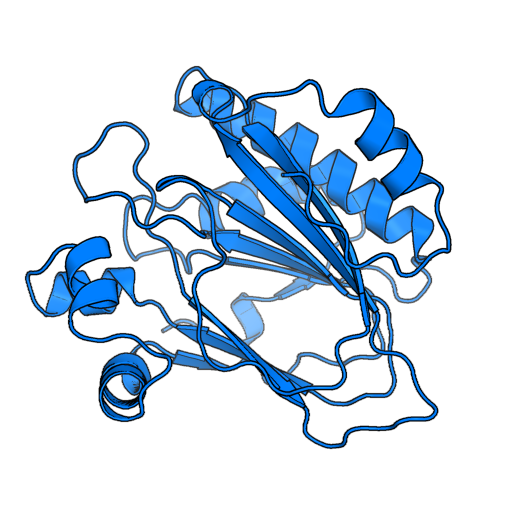A 1 86 ? 10.420 -9.447 6.394 1.00 91.56 86 THR A N 1
ATOM 675 C CA . THR A 1 86 ? 9.741 -8.489 7.263 1.00 91.56 86 THR A CA 1
ATOM 676 C C . THR A 1 86 ? 8.603 -9.186 8.000 1.00 91.56 86 THR A C 1
ATOM 678 O O . THR A 1 86 ? 7.742 -9.830 7.398 1.00 91.56 86 THR A O 1
ATOM 681 N N . ARG A 1 87 ? 8.603 -9.076 9.336 1.00 92.44 87 ARG A N 1
ATOM 682 C CA . ARG A 1 87 ? 7.474 -9.526 10.167 1.00 92.44 87 ARG A CA 1
ATOM 683 C C . ARG A 1 87 ? 6.236 -8.684 9.857 1.00 92.44 87 ARG A C 1
ATOM 685 O O . ARG A 1 87 ? 6.352 -7.615 9.264 1.00 92.44 87 ARG A O 1
ATOM 692 N N . LEU A 1 88 ? 5.062 -9.147 10.282 1.00 94.38 88 LEU A N 1
ATOM 693 C CA . LEU A 1 88 ? 3.845 -8.339 10.216 1.00 94.38 88 LEU A CA 1
ATOM 694 C C . LEU A 1 88 ? 4.047 -7.029 10.985 1.00 94.38 88 LEU A C 1
ATOM 696 O O . LEU A 1 88 ? 4.386 -7.053 12.168 1.00 94.38 88 LEU A O 1
ATOM 700 N N . HIS A 1 89 ? 3.833 -5.906 10.313 1.00 94.38 89 HIS A N 1
ATOM 701 C CA . HIS A 1 89 ? 3.987 -4.577 10.887 1.00 94.38 89 HIS A CA 1
ATOM 702 C C . HIS A 1 89 ? 3.008 -3.579 10.264 1.00 94.38 89 HIS A C 1
ATOM 704 O O . HIS A 1 89 ? 2.387 -3.832 9.226 1.00 94.38 89 HIS A O 1
ATOM 710 N N . LEU A 1 90 ? 2.862 -2.459 10.970 1.00 94.62 90 LEU A N 1
ATOM 711 C CA . LEU A 1 90 ? 2.241 -1.238 10.484 1.00 94.62 90 LEU A CA 1
ATOM 712 C C . LEU A 1 90 ? 3.373 -0.251 10.199 1.00 94.62 90 LEU A C 1
ATOM 714 O O . LEU A 1 90 ? 4.264 -0.098 11.040 1.00 94.62 90 LEU A O 1
ATOM 718 N N . ASP A 1 91 ? 3.335 0.419 9.054 1.00 94.25 91 ASP A N 1
ATOM 719 C CA . ASP A 1 91 ? 4.333 1.437 8.744 1.00 94.25 91 ASP A CA 1
ATOM 720 C C . ASP A 1 91 ? 4.089 2.690 9.583 1.00 94.25 91 ASP A C 1
ATOM 722 O O . ASP A 1 91 ? 2.946 3.090 9.827 1.00 94.25 91 ASP A O 1
ATOM 726 N N . GLY A 1 92 ? 5.180 3.321 10.022 1.00 92.44 92 GLY A N 1
ATOM 727 C CA . GLY A 1 92 ? 5.129 4.552 10.803 1.00 92.44 92 GLY A CA 1
ATOM 728 C C . GLY A 1 92 ? 4.508 5.690 9.996 1.00 92.44 92 GLY A C 1
ATOM 729 O O . GLY A 1 92 ? 5.126 6.211 9.073 1.00 92.44 92 GLY A O 1
ATOM 730 N N . ALA A 1 93 ? 3.285 6.075 10.354 1.00 93.19 93 ALA A N 1
ATOM 731 C CA . ALA A 1 93 ? 2.521 7.133 9.706 1.00 93.19 93 ALA A CA 1
ATOM 732 C C . ALA A 1 93 ? 1.416 7.650 10.653 1.00 93.19 93 ALA A C 1
ATOM 734 O O . ALA A 1 93 ? 1.159 7.042 11.698 1.00 93.19 93 ALA A O 1
ATOM 735 N N . PRO A 1 94 ? 0.741 8.762 10.314 1.00 94.94 94 PRO A N 1
ATOM 736 C CA . PRO A 1 94 ? -0.450 9.209 11.026 1.00 94.94 94 PRO A CA 1
ATOM 737 C C . PRO A 1 94 ? -1.535 8.127 11.092 1.00 94.94 94 PRO A C 1
ATOM 739 O O . PRO A 1 94 ? -1.604 7.230 10.248 1.00 94.94 94 PRO A O 1
ATOM 742 N N . GLU A 1 95 ? -2.436 8.262 12.069 1.00 94.75 95 GLU A N 1
ATOM 743 C CA . GLU A 1 95 ? -3.489 7.279 12.376 1.00 94.75 95 GLU A CA 1
ATOM 744 C C . GLU A 1 95 ? -4.384 6.901 11.188 1.00 94.75 95 GLU A C 1
ATOM 746 O O . GLU A 1 95 ? -4.954 5.813 11.177 1.00 94.75 95 GLU A O 1
ATOM 751 N N . ARG A 1 96 ? -4.500 7.783 10.188 1.00 96.31 96 ARG A N 1
ATOM 752 C CA . ARG A 1 96 ? -5.170 7.528 8.914 1.00 96.31 96 ARG A CA 1
ATOM 753 C C . ARG A 1 96 ? -4.154 7.672 7.801 1.00 96.31 96 ARG A C 1
ATOM 755 O O . ARG A 1 96 ? -3.808 8.785 7.409 1.00 96.31 96 ARG A O 1
ATOM 762 N N . SER A 1 97 ? -3.698 6.540 7.301 1.00 97.69 97 SER A N 1
ATOM 763 C CA . SER A 1 97 ? -2.711 6.479 6.238 1.00 97.69 97 SER A CA 1
ATOM 764 C C . SER A 1 97 ? -2.920 5.238 5.381 1.00 97.69 97 SER A C 1
ATOM 766 O O . SER A 1 97 ? -3.584 4.277 5.774 1.00 97.69 97 SER A O 1
ATOM 768 N N . PHE A 1 98 ? -2.376 5.281 4.175 1.00 98.56 98 PHE A N 1
ATOM 769 C CA . PHE A 1 98 ? -2.470 4.223 3.188 1.00 98.56 98 PHE A CA 1
ATOM 770 C C . PHE A 1 98 ? -1.105 4.065 2.538 1.00 98.56 98 PHE A C 1
ATOM 772 O O . PHE A 1 98 ? -0.474 5.045 2.143 1.00 98.56 98 PHE A O 1
ATOM 779 N N . LEU A 1 99 ? -0.663 2.824 2.422 1.00 98.50 99 LEU A N 1
ATOM 780 C CA . LEU A 1 99 ? 0.616 2.477 1.832 1.00 98.50 99 LEU A CA 1
ATOM 781 C C . LEU A 1 99 ? 0.375 1.941 0.423 1.00 98.50 99 LEU A C 1
ATOM 783 O O . LEU A 1 99 ? -0.525 1.131 0.205 1.00 98.50 99 LEU A O 1
ATOM 787 N N . MET A 1 100 ? 1.171 2.389 -0.541 1.00 98.62 100 MET A N 1
ATOM 788 C CA . MET A 1 100 ? 1.185 1.832 -1.888 1.00 98.62 100 MET A CA 1
ATOM 789 C C . MET A 1 100 ? 2.593 1.350 -2.222 1.00 98.62 100 MET A C 1
ATOM 791 O O . MET A 1 100 ? 3.539 2.134 -2.197 1.00 98.62 100 MET A O 1
ATOM 795 N N . LEU A 1 101 ? 2.709 0.065 -2.547 1.00 97.88 101 LEU A N 1
ATOM 796 C CA . LEU A 1 101 ? 3.958 -0.610 -2.881 1.00 97.88 101 LEU A CA 1
ATOM 797 C C . LEU A 1 101 ? 3.933 -1.053 -4.346 1.00 97.88 101 LEU A C 1
ATOM 799 O O . LEU A 1 101 ? 3.060 -1.819 -4.745 1.00 97.88 101 LEU A O 1
ATOM 803 N N . GLY A 1 102 ? 4.887 -0.583 -5.140 1.00 97.31 102 GLY A N 1
ATOM 804 C CA . GLY A 1 102 ? 5.137 -1.000 -6.514 1.00 97.31 102 GLY A CA 1
ATOM 805 C C . GLY A 1 102 ? 6.298 -1.984 -6.575 1.00 97.31 102 GLY A C 1
ATOM 806 O O . GLY A 1 102 ? 7.454 -1.576 -6.470 1.00 97.31 102 GLY A O 1
ATOM 807 N N . TYR A 1 103 ? 6.002 -3.262 -6.775 1.00 96.31 103 TYR A N 1
ATOM 808 C CA . TYR A 1 103 ? 6.998 -4.318 -6.913 1.00 96.31 103 TYR A CA 1
ATOM 809 C C . TYR A 1 103 ? 7.475 -4.423 -8.357 1.00 96.31 103 TYR A C 1
ATOM 811 O O . TYR A 1 103 ? 6.665 -4.629 -9.265 1.00 96.31 103 TYR A O 1
ATOM 819 N N . GLU A 1 104 ? 8.786 -4.309 -8.550 1.00 96.12 104 GLU A N 1
ATOM 820 C CA . GLU A 1 104 ? 9.436 -4.612 -9.825 1.00 96.12 104 GLU A CA 1
ATOM 821 C C . GLU A 1 104 ? 9.604 -6.138 -9.981 1.00 96.12 104 GLU A C 1
ATOM 823 O O . GLU A 1 104 ? 9.710 -6.844 -8.969 1.00 96.12 104 GLU A O 1
ATOM 828 N N . PRO A 1 105 ? 9.628 -6.671 -11.219 1.00 94.69 105 PRO A N 1
ATOM 829 C CA . PRO A 1 105 ? 9.911 -8.082 -11.452 1.00 94.69 105 PRO A CA 1
ATOM 830 C C . PRO A 1 105 ? 11.255 -8.496 -10.849 1.00 94.69 105 PRO A C 1
ATOM 832 O O . PRO A 1 105 ? 12.248 -7.777 -10.960 1.00 94.69 105 PRO A O 1
ATOM 835 N N . THR A 1 106 ? 11.304 -9.672 -10.232 1.00 92.81 106 THR A N 1
ATOM 836 C CA . THR A 1 106 ? 12.517 -10.206 -9.606 1.00 92.81 106 THR A CA 1
ATOM 837 C C . THR A 1 106 ? 12.539 -11.732 -9.640 1.00 92.81 106 THR A C 1
ATOM 839 O O . THR A 1 106 ? 11.513 -12.387 -9.800 1.00 92.81 106 THR A O 1
ATOM 842 N N . GLN A 1 107 ? 13.726 -12.314 -9.470 1.00 90.88 107 GLN A N 1
ATOM 843 C CA . GLN A 1 107 ? 13.896 -13.753 -9.241 1.00 90.88 107 GLN A CA 1
ATOM 844 C C . GLN A 1 107 ? 13.900 -14.107 -7.743 1.00 90.88 107 GLN A C 1
ATOM 846 O O . GLN A 1 107 ? 13.805 -15.282 -7.388 1.00 90.88 107 GLN A O 1
ATOM 851 N N . VAL A 1 108 ? 13.987 -13.107 -6.854 1.00 90.00 108 VAL A N 1
ATOM 852 C CA . VAL A 1 108 ? 14.001 -13.306 -5.399 1.00 90.00 108 VAL A CA 1
ATOM 853 C C . VAL A 1 108 ? 12.611 -13.716 -4.927 1.00 90.00 108 VAL A C 1
ATOM 855 O O . VAL A 1 108 ? 11.707 -12.887 -4.798 1.00 90.00 108 VAL A O 1
ATOM 858 N N . ARG A 1 109 ? 12.445 -15.011 -4.649 1.00 89.69 109 ARG A N 1
ATOM 859 C CA . ARG A 1 109 ? 11.148 -15.579 -4.271 1.00 89.69 109 ARG A CA 1
ATOM 860 C C . ARG A 1 109 ? 10.708 -15.143 -2.879 1.00 89.69 109 ARG A C 1
ATOM 862 O O . ARG A 1 109 ? 11.484 -15.210 -1.920 1.00 89.69 109 ARG A O 1
ATOM 869 N N . SER A 1 110 ? 9.444 -14.753 -2.753 1.00 89.44 110 SER A N 1
ATOM 870 C CA . SER A 1 110 ? 8.860 -14.271 -1.506 1.00 89.44 110 SER A CA 1
ATOM 871 C C . SER A 1 110 ? 7.386 -14.632 -1.351 1.00 89.44 110 SER A C 1
ATOM 873 O O . SER A 1 110 ? 6.636 -14.654 -2.320 1.00 89.44 110 SER A O 1
ATOM 875 N N . GLU A 1 111 ? 6.952 -14.811 -0.110 1.00 90.56 111 GLU A N 1
ATOM 876 C CA . GLU A 1 111 ? 5.535 -14.836 0.249 1.00 90.56 111 GLU A CA 1
ATOM 877 C C . GLU A 1 111 ? 5.125 -13.478 0.807 1.00 90.56 111 GLU A C 1
ATOM 879 O O . GLU A 1 111 ? 5.831 -12.909 1.641 1.00 90.56 111 GLU A O 1
ATOM 884 N N . PHE A 1 112 ? 3.983 -12.961 0.358 1.00 91.69 112 PHE A N 1
ATOM 885 C CA . PHE A 1 112 ? 3.408 -11.731 0.890 1.00 91.69 112 PHE A CA 1
ATOM 886 C C . PHE A 1 112 ? 2.243 -12.052 1.824 1.00 91.69 112 PHE A C 1
ATOM 888 O O . PHE A 1 112 ? 1.355 -12.840 1.484 1.00 91.69 112 PHE A O 1
ATOM 895 N N . HIS A 1 113 ? 2.246 -11.434 3.000 1.00 93.38 113 HIS A N 1
ATOM 896 C CA . HIS A 1 113 ? 1.300 -11.713 4.069 1.00 93.38 113 HIS A CA 1
ATOM 897 C C . HIS A 1 113 ? 0.561 -10.441 4.474 1.00 93.38 113 HIS A C 1
ATOM 899 O O . HIS A 1 113 ? 1.184 -9.404 4.699 1.00 93.38 113 HIS A O 1
ATOM 905 N N . ILE A 1 114 ? -0.757 -10.547 4.629 1.00 95.56 114 ILE A N 1
ATOM 906 C CA . ILE A 1 114 ? -1.614 -9.501 5.188 1.00 95.56 114 ILE A CA 1
ATOM 907 C C . ILE A 1 114 ? -2.354 -10.061 6.399 1.00 95.56 114 ILE A C 1
ATOM 909 O O . ILE A 1 114 ? -2.938 -11.136 6.306 1.00 95.56 114 ILE A O 1
ATOM 913 N N . ALA A 1 115 ? -2.374 -9.338 7.516 1.00 96.50 115 ALA A N 1
ATOM 914 C CA . ALA A 1 115 ? -3.156 -9.715 8.690 1.00 96.50 115 ALA A CA 1
ATOM 915 C C . ALA A 1 115 ? -4.164 -8.628 9.071 1.00 96.50 115 ALA A C 1
ATOM 917 O O . ALA A 1 115 ? -3.802 -7.466 9.270 1.00 96.50 115 ALA A O 1
ATOM 918 N N . ASP A 1 116 ? -5.430 -9.010 9.226 1.00 97.06 116 ASP A N 1
ATOM 919 C CA . ASP A 1 116 ? -6.503 -8.096 9.621 1.00 97.06 116 ASP A CA 1
ATOM 920 C C . ASP A 1 116 ? -6.507 -7.842 11.139 1.00 97.06 116 ASP A C 1
ATOM 922 O O . ASP A 1 116 ? -7.334 -8.365 11.891 1.00 97.06 116 ASP A O 1
ATOM 926 N N . PHE A 1 117 ? -5.544 -7.042 11.604 1.00 96.56 117 PHE A N 1
ATOM 927 C CA . PHE A 1 117 ? -5.416 -6.715 13.026 1.00 96.56 117 PHE A CA 1
ATOM 928 C C . PHE A 1 117 ? -6.583 -5.873 13.546 1.00 96.56 117 PHE A C 1
ATOM 930 O O . PHE A 1 117 ? -6.927 -5.987 14.718 1.00 96.56 117 PHE A O 1
ATOM 937 N N . THR A 1 118 ? -7.215 -5.059 12.693 1.00 96.94 118 THR A N 1
ATOM 938 C CA . THR A 1 118 ? -8.376 -4.256 13.094 1.00 96.94 118 THR A CA 1
ATOM 939 C C . THR A 1 118 ? -9.564 -5.155 13.420 1.00 96.94 118 THR A C 1
ATOM 941 O O . THR A 1 118 ? -10.242 -4.931 14.421 1.00 96.94 118 THR A O 1
ATOM 944 N N . ARG A 1 119 ? -9.793 -6.207 12.623 1.00 96.62 119 ARG A N 1
ATOM 945 C CA . ARG A 1 119 ? -10.804 -7.219 12.941 1.00 96.62 119 ARG A CA 1
ATOM 946 C C . ARG A 1 119 ? -10.451 -7.997 14.204 1.00 96.62 119 ARG A C 1
ATOM 948 O O . ARG A 1 119 ? -11.316 -8.189 15.048 1.00 96.62 119 ARG A O 1
ATOM 955 N N . CYS A 1 120 ? -9.188 -8.390 14.364 1.00 96.44 120 CYS A N 1
ATOM 956 C CA . CYS A 1 120 ? -8.730 -9.060 15.581 1.00 96.44 120 CYS A CA 1
ATOM 957 C C . CYS A 1 120 ? -8.974 -8.198 16.834 1.00 96.44 120 CYS A C 1
ATOM 959 O O . CYS A 1 120 ? -9.521 -8.681 17.820 1.00 96.44 120 CYS A O 1
ATOM 961 N N . ALA A 1 121 ? -8.639 -6.905 16.774 1.00 95.81 121 ALA A N 1
ATO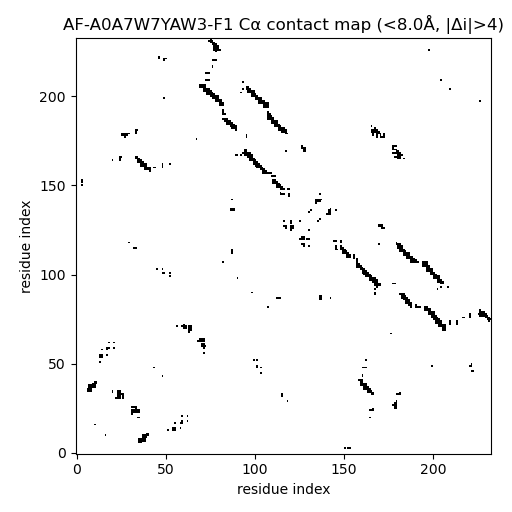M 962 C CA . ALA A 1 121 ? -8.891 -5.946 17.845 1.00 95.81 121 ALA A CA 1
ATOM 963 C C . ALA A 1 121 ? -10.389 -5.824 18.166 1.00 95.81 121 ALA A C 1
ATOM 965 O O . ALA A 1 121 ? -10.777 -5.894 19.332 1.00 95.81 121 ALA A O 1
ATOM 966 N N . HIS A 1 122 ? -11.228 -5.718 17.130 1.00 95.94 122 HIS A N 1
ATOM 967 C CA . HIS A 1 122 ? -12.682 -5.682 17.271 1.00 95.94 122 HIS A CA 1
ATOM 968 C C . HIS A 1 122 ? -13.228 -6.942 17.959 1.00 95.94 122 HIS A C 1
ATOM 970 O O . HIS A 1 122 ? -14.003 -6.832 18.906 1.00 95.94 122 HIS A O 1
ATOM 976 N N . ASP A 1 123 ? -12.794 -8.130 17.534 1.00 96.62 123 ASP A N 1
ATOM 977 C CA . ASP A 1 123 ? -13.248 -9.408 18.097 1.00 96.62 123 ASP A CA 1
ATOM 978 C C . ASP A 1 123 ? -12.772 -9.601 19.556 1.00 96.62 123 ASP A C 1
ATOM 980 O O . ASP A 1 123 ? -13.403 -10.321 20.330 1.00 96.62 123 ASP A O 1
ATOM 984 N N . LEU A 1 124 ? -11.704 -8.901 19.960 1.00 95.19 124 LEU A N 1
ATOM 985 C CA . LEU A 1 124 ? -11.219 -8.803 21.343 1.00 95.19 124 LEU A CA 1
ATOM 986 C C . LEU A 1 124 ? -11.876 -7.671 22.157 1.00 95.19 124 LEU A C 1
ATOM 988 O O . LEU A 1 124 ? -11.615 -7.557 23.355 1.00 95.19 124 LEU A O 1
ATOM 992 N N . GLY A 1 125 ? -12.711 -6.832 21.538 1.00 96.12 125 GLY A N 1
ATOM 993 C CA . GLY A 1 125 ? -13.373 -5.705 22.198 1.00 96.12 125 GLY A CA 1
ATOM 994 C C . GLY A 1 125 ? -12.444 -4.541 22.562 1.00 96.12 125 GLY A C 1
ATOM 995 O O . GLY A 1 125 ? -12.745 -3.804 23.500 1.00 96.12 125 GLY A O 1
ATOM 996 N N . ILE A 1 126 ? -11.325 -4.371 21.850 1.00 96.06 126 ILE A N 1
ATOM 997 C CA . ILE A 1 126 ? -10.348 -3.290 22.070 1.00 96.06 126 ILE A CA 1
ATOM 998 C C . ILE A 1 126 ? -10.156 -2.444 20.807 1.00 96.06 126 ILE A C 1
ATOM 1000 O O . ILE A 1 126 ? -10.488 -2.862 19.697 1.00 96.06 126 ILE A O 1
ATOM 1004 N N . SER A 1 127 ? -9.602 -1.238 20.950 1.00 95.25 127 SER A N 1
ATOM 1005 C CA . SER A 1 127 ? -9.291 -0.397 19.789 1.00 95.25 127 SER A CA 1
ATOM 1006 C C . SER A 1 127 ? -8.060 -0.899 19.008 1.00 95.25 127 SER A C 1
ATOM 1008 O O . SER A 1 127 ? -7.196 -1.580 19.572 1.00 95.25 127 SER A O 1
ATOM 1010 N N . PRO A 1 128 ? -7.913 -0.537 17.716 1.00 95.38 128 PRO A N 1
ATOM 1011 C CA . PRO A 1 128 ? -6.742 -0.922 16.921 1.00 95.38 128 PRO A CA 1
ATOM 1012 C C . PRO A 1 128 ? -5.414 -0.435 17.519 1.00 95.38 128 PRO A C 1
ATOM 1014 O O . PRO A 1 128 ? -4.431 -1.175 17.540 1.00 95.38 128 PRO A O 1
ATOM 1017 N N . SER A 1 129 ? -5.377 0.788 18.053 1.00 93.75 129 SER A N 1
ATOM 1018 C CA . SER A 1 129 ? -4.182 1.339 18.700 1.00 93.75 129 SER A CA 1
ATOM 1019 C C . SER A 1 129 ? -3.848 0.615 20.011 1.00 93.75 129 SER A C 1
ATOM 1021 O O . SER A 1 129 ? -2.676 0.344 20.283 1.00 93.75 129 SER A O 1
ATOM 1023 N N . GLU A 1 130 ? -4.855 0.227 20.801 1.00 94.88 130 GLU A N 1
ATOM 1024 C CA . GLU A 1 130 ? -4.657 -0.620 21.982 1.00 94.88 130 GLU A CA 1
ATOM 1025 C C . GLU A 1 130 ? -4.132 -2.004 21.612 1.00 94.88 130 GLU A C 1
ATOM 1027 O O . GLU A 1 130 ? -3.212 -2.481 22.276 1.00 94.88 130 GLU A O 1
ATOM 1032 N N . PHE A 1 131 ? -4.648 -2.617 20.541 1.00 95.25 131 PHE A N 1
ATOM 1033 C CA . PHE A 1 131 ? -4.130 -3.887 20.038 1.00 95.25 131 PHE A CA 1
ATOM 1034 C C . PHE A 1 131 ? -2.642 -3.778 19.702 1.00 95.25 131 PHE A C 1
ATOM 1036 O O . PHE A 1 131 ? -1.852 -4.576 20.193 1.00 95.25 131 PHE A O 1
ATOM 1043 N N . LEU A 1 132 ? -2.221 -2.766 18.938 1.00 93.31 132 LEU A N 1
ATOM 1044 C CA . LEU A 1 132 ? -0.807 -2.599 18.573 1.00 93.31 132 LEU A CA 1
ATOM 1045 C C . LEU A 1 132 ? 0.093 -2.344 19.790 1.00 93.31 132 LEU A C 1
ATOM 1047 O O . LEU A 1 132 ? 1.239 -2.796 19.816 1.00 93.31 132 LEU A O 1
ATOM 1051 N N . ARG A 1 133 ? -0.423 -1.657 20.815 1.00 92.12 133 ARG A N 1
ATOM 1052 C CA . ARG A 1 133 ? 0.299 -1.394 22.066 1.00 92.12 133 ARG A CA 1
ATOM 1053 C C . ARG A 1 133 ? 0.437 -2.644 22.942 1.00 92.12 133 ARG A C 1
ATOM 1055 O O . ARG A 1 133 ? 1.492 -2.846 23.538 1.00 92.12 133 ARG A O 1
ATOM 1062 N N . LEU A 1 134 ? -0.622 -3.444 23.066 1.00 90.94 134 LEU A N 1
ATOM 1063 C CA . LEU A 1 134 ? -0.686 -4.613 23.957 1.00 90.94 134 LEU A CA 1
ATOM 1064 C C . LEU A 1 134 ? -0.176 -5.902 23.298 1.00 90.94 134 LEU A C 1
ATOM 1066 O O . LEU A 1 134 ? 0.400 -6.759 23.965 1.00 90.94 134 LEU A O 1
ATOM 1070 N N . HIS A 1 135 ? -0.379 -6.027 21.991 1.00 88.44 135 HIS A N 1
ATOM 1071 C CA . HIS A 1 135 ? -0.154 -7.225 21.187 1.00 88.44 135 HIS A CA 1
ATOM 1072 C C . HIS A 1 135 ? 0.716 -6.899 19.976 1.00 88.44 135 HIS A C 1
ATOM 1074 O O . HIS A 1 135 ? 0.386 -7.245 18.842 1.00 88.44 135 HIS A O 1
ATOM 1080 N N . ASN A 1 136 ? 1.839 -6.218 20.219 1.00 82.38 136 ASN A N 1
ATOM 1081 C CA . ASN A 1 136 ? 2.742 -5.819 19.149 1.00 82.38 136 ASN A CA 1
ATOM 1082 C C . ASN A 1 136 ? 3.164 -7.060 18.319 1.00 82.38 136 ASN A C 1
ATOM 1084 O O . ASN A 1 136 ? 3.796 -7.976 18.860 1.00 82.38 136 ASN A O 1
ATOM 1088 N N . PRO A 1 137 ? 2.830 -7.098 17.014 1.00 79.81 137 PRO A N 1
ATOM 1089 C CA . PRO A 1 137 ? 3.031 -8.257 16.139 1.00 79.81 137 PRO A CA 1
ATOM 1090 C C . PRO A 1 137 ? 4.510 -8.574 15.878 1.00 79.81 137 PRO A C 1
ATOM 1092 O O . PRO A 1 137 ? 4.839 -9.648 15.374 1.00 79.81 137 PRO A O 1
ATOM 1095 N N . MET A 1 138 ? 5.422 -7.679 16.271 1.00 79.88 138 MET A N 1
ATOM 1096 C CA . MET A 1 138 ? 6.860 -7.939 16.261 1.00 79.88 138 MET A CA 1
ATOM 1097 C C . MET A 1 138 ? 7.276 -9.000 17.288 1.00 79.88 138 MET A C 1
ATOM 1099 O O . MET A 1 138 ? 8.371 -9.553 17.160 1.00 79.88 138 MET A O 1
ATOM 1103 N N . PHE A 1 139 ? 6.423 -9.322 18.267 1.00 79.31 139 PHE A N 1
ATOM 1104 C CA . PHE A 1 139 ? 6.625 -10.404 19.231 1.00 79.31 139 PHE A CA 1
ATOM 1105 C C . PHE A 1 139 ? 5.747 -11.620 18.902 1.00 79.31 139 PHE A C 1
ATOM 1107 O O . PHE A 1 139 ? 4.647 -11.495 18.365 1.00 79.31 139 PHE A O 1
ATOM 1114 N N . SER A 1 140 ? 6.220 -12.816 19.261 1.00 77.75 140 SER A N 1
ATOM 1115 C CA . SER A 1 140 ? 5.567 -14.090 18.922 1.00 77.75 140 SER A CA 1
ATOM 1116 C C . SER A 1 140 ? 4.138 -14.218 19.461 1.00 77.75 140 SER A C 1
ATOM 1118 O O . SER A 1 140 ? 3.280 -14.767 18.777 1.00 77.75 140 SER A O 1
ATOM 1120 N N . SER A 1 141 ? 3.859 -13.680 20.650 1.00 80.25 141 SER A N 1
ATOM 1121 C CA . SER A 1 141 ? 2.520 -13.708 21.251 1.00 80.25 141 SER A CA 1
ATOM 1122 C C . SER A 1 141 ? 1.494 -12.890 20.461 1.00 80.25 141 SER A C 1
ATOM 1124 O O . SER A 1 141 ? 0.361 -13.335 20.301 1.00 80.25 141 SER A O 1
ATOM 1126 N N . GLY A 1 142 ? 1.884 -11.723 19.935 1.00 80.25 142 GLY A N 1
ATOM 1127 C CA . GLY A 1 142 ? 1.026 -10.906 19.072 1.00 80.25 142 GLY A CA 1
ATOM 1128 C C . GLY A 1 142 ? 0.803 -11.555 17.704 1.00 80.25 142 GLY A C 1
ATOM 1129 O O . GLY A 1 142 ? -0.318 -11.571 17.200 1.00 80.25 142 GLY A O 1
ATOM 1130 N N . ALA A 1 143 ? 1.848 -12.159 17.133 1.00 82.88 143 ALA A N 1
ATOM 1131 C CA . ALA A 1 143 ? 1.755 -12.862 15.855 1.00 82.88 143 ALA A CA 1
ATOM 1132 C C . ALA A 1 143 ? 0.797 -14.069 15.901 1.00 82.88 143 ALA A C 1
ATOM 1134 O O . ALA A 1 143 ? 0.052 -14.288 14.947 1.00 82.88 143 ALA A O 1
ATOM 1135 N N . GLU A 1 144 ? 0.763 -14.824 17.005 1.00 89.19 144 GLU A N 1
ATOM 1136 C CA . GLU A 1 144 ? -0.136 -15.983 17.129 1.00 89.19 144 GLU A CA 1
ATOM 1137 C C . GLU A 1 144 ? -1.617 -15.569 17.149 1.00 89.19 144 GLU A C 1
ATOM 1139 O O . GLU A 1 144 ? -2.445 -16.227 16.518 1.00 89.19 144 GLU A O 1
ATOM 1144 N N . LEU A 1 145 ? -1.959 -14.440 17.786 1.00 92.44 145 LEU A N 1
ATOM 1145 C CA . LEU A 1 145 ? -3.332 -13.909 17.785 1.00 92.44 145 LEU A CA 1
ATOM 1146 C C . LEU A 1 145 ? -3.827 -13.576 16.370 1.00 92.44 145 LEU A C 1
ATOM 1148 O O . LEU A 1 145 ? -5.012 -13.718 16.068 1.00 92.44 145 LEU A O 1
ATOM 1152 N N . LEU A 1 146 ? -2.915 -13.180 15.482 1.00 94.19 146 LEU A N 1
ATOM 1153 C CA . LEU A 1 146 ? -3.227 -12.801 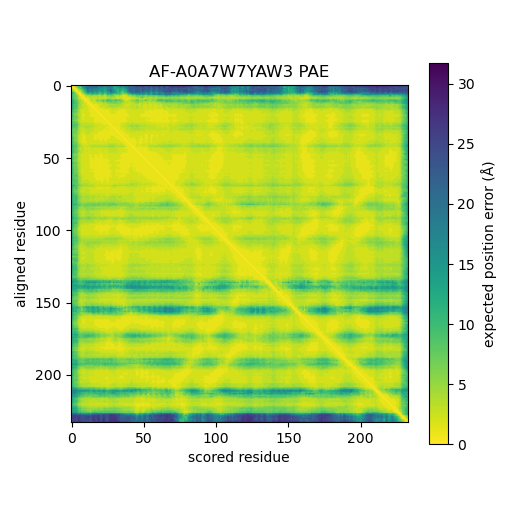14.106 1.00 94.19 146 LEU A CA 1
ATOM 1154 C C . LEU A 1 146 ? -3.373 -13.993 13.159 1.00 94.19 146 LEU A C 1
ATOM 1156 O O . LEU A 1 146 ? -3.829 -13.814 12.031 1.00 94.19 146 LEU A O 1
ATOM 1160 N N . ARG A 1 147 ? -3.034 -15.213 13.588 1.00 91.94 147 ARG A N 1
ATOM 1161 C CA . ARG A 1 147 ? -2.992 -16.397 12.719 1.00 91.94 147 ARG A CA 1
ATOM 1162 C C . ARG A 1 147 ? -4.320 -16.688 12.021 1.00 91.94 147 ARG A C 1
ATOM 1164 O O . ARG A 1 147 ? -4.326 -17.077 10.858 1.00 91.94 147 ARG A O 1
ATOM 1171 N N . GLN A 1 148 ? -5.442 -16.473 12.709 1.00 92.75 148 GLN A N 1
ATOM 1172 C CA . GLN A 1 148 ? -6.789 -16.672 12.150 1.00 92.75 148 GLN A CA 1
ATOM 1173 C C . GLN A 1 148 ? -7.233 -15.545 11.202 1.00 92.75 148 GLN A C 1
ATOM 1175 O O . GLN A 1 148 ? -8.199 -15.706 10.458 1.00 92.75 148 GLN A O 1
ATOM 1180 N N . TYR A 1 149 ? -6.515 -14.424 11.214 1.00 94.75 149 TYR A N 1
ATOM 1181 C CA . TYR A 1 149 ? -6.784 -13.220 10.428 1.00 94.75 149 TYR A CA 1
ATOM 1182 C C . TYR A 1 149 ? -5.758 -13.028 9.302 1.00 94.75 149 TYR A C 1
ATOM 1184 O O . TYR A 1 149 ? -5.762 -11.991 8.638 1.00 94.75 149 TYR A O 1
ATOM 1192 N N . LEU A 1 150 ? -4.868 -14.008 9.110 1.00 93.44 150 LEU A N 1
ATOM 1193 C CA . LEU A 1 150 ? -3.779 -13.979 8.145 1.00 93.44 150 LEU A CA 1
ATOM 1194 C C . LEU A 1 150 ? -4.250 -14.447 6.766 1.00 93.44 150 LEU A C 1
ATOM 1196 O O . LEU A 1 150 ? -4.830 -15.522 6.610 1.00 93.44 150 LEU A O 1
ATOM 1200 N N . VAL A 1 151 ? -3.904 -13.666 5.753 1.00 91.31 151 VAL A N 1
ATOM 1201 C CA . VAL A 1 151 ? -4.000 -14.018 4.343 1.00 91.31 151 VAL A CA 1
ATOM 1202 C C . VAL A 1 151 ? -2.587 -14.078 3.778 1.00 91.31 151 VAL A C 1
ATOM 1204 O O . VAL A 1 151 ? -1.881 -13.070 3.745 1.00 91.31 151 VAL A O 1
ATOM 1207 N N . SER A 1 152 ? -2.187 -15.257 3.308 1.00 88.31 152 SER A N 1
ATOM 1208 C CA . SER A 1 152 ? -0.962 -15.431 2.525 1.00 88.31 152 SER A CA 1
ATOM 1209 C C . SER A 1 152 ? -1.304 -15.415 1.040 1.00 88.31 152 SER A C 1
ATOM 1211 O O . SER A 1 152 ? -2.133 -16.201 0.573 1.00 88.31 152 SER A O 1
ATOM 1213 N N . LEU A 1 153 ? -0.659 -14.529 0.287 1.00 84.56 153 LEU A N 1
ATOM 1214 C CA . LEU A 1 153 ? -0.786 -14.479 -1.164 1.00 84.56 153 LEU A CA 1
ATOM 1215 C C . LEU A 1 153 ? 0.169 -15.500 -1.784 1.00 84.56 153 LEU A C 1
ATOM 1217 O O . LEU A 1 153 ? 1.324 -15.204 -2.069 1.00 84.56 153 LEU A O 1
ATOM 1221 N N . SER A 1 154 ? -0.323 -16.723 -1.968 1.00 67.19 154 SER A N 1
ATOM 1222 C CA . SER A 1 154 ? 0.472 -17.848 -2.473 1.00 67.19 154 SER A CA 1
ATOM 1223 C C . SER A 1 154 ? 0.794 -17.778 -3.972 1.00 67.19 154 SER A C 1
ATOM 1225 O O . SER A 1 154 ? 1.709 -18.457 -4.419 1.00 67.19 154 SER A O 1
ATOM 1227 N N . ASP A 1 155 ? 0.065 -16.970 -4.751 1.00 69.00 155 ASP A N 1
ATOM 1228 C CA . ASP A 1 155 ? 0.272 -16.793 -6.203 1.00 69.00 155 ASP A CA 1
ATOM 1229 C C . ASP A 1 155 ? 0.962 -15.454 -6.529 1.00 69.00 155 ASP A C 1
ATOM 1231 O O . ASP A 1 155 ? 0.628 -14.740 -7.473 1.00 69.00 155 ASP A O 1
ATOM 1235 N N . TRP A 1 156 ? 1.914 -15.066 -5.677 1.00 76.06 156 TRP A N 1
ATOM 1236 C CA . TRP A 1 156 ? 2.603 -13.780 -5.759 1.00 76.06 156 TRP A CA 1
ATOM 1237 C C . TRP A 1 156 ? 3.488 -13.622 -7.012 1.00 76.06 156 TRP A C 1
ATOM 1239 O O . TRP A 1 156 ? 3.793 -12.491 -7.363 1.00 76.06 156 TRP A O 1
ATOM 1249 N N . ARG A 1 157 ? 3.848 -14.717 -7.707 1.00 74.88 157 ARG A N 1
ATOM 1250 C CA . ARG A 1 157 ? 4.599 -14.803 -8.986 1.00 74.88 157 ARG A CA 1
ATOM 1251 C C . ARG A 1 157 ? 5.537 -13.624 -9.286 1.00 74.88 157 ARG A C 1
ATOM 1253 O O . ARG A 1 157 ? 5.159 -12.692 -9.981 1.00 74.88 157 ARG A O 1
ATOM 1260 N N . GLU A 1 158 ? 6.784 -13.659 -8.854 1.00 84.12 158 GLU A N 1
ATOM 1261 C CA . GLU A 1 158 ? 7.699 -12.506 -8.893 1.00 84.12 158 GLU A CA 1
ATOM 1262 C C . GLU A 1 158 ? 8.104 -12.008 -10.300 1.00 84.12 158 GLU A C 1
ATOM 1264 O O . GLU A 1 158 ? 8.773 -10.988 -10.425 1.00 84.12 158 GLU A O 1
ATOM 1269 N N . ASP A 1 159 ? 7.647 -12.666 -11.367 1.00 89.19 159 ASP A N 1
ATOM 1270 C CA . ASP A 1 159 ? 7.965 -12.388 -12.773 1.00 89.19 159 ASP A CA 1
ATOM 1271 C C . ASP A 1 159 ? 7.200 -11.209 -13.401 1.00 89.19 159 ASP A C 1
ATOM 1273 O O . ASP A 1 159 ? 7.465 -10.854 -14.550 1.00 89.19 159 ASP A O 1
ATOM 1277 N N . ARG A 1 160 ? 6.253 -10.596 -12.680 1.00 92.56 160 ARG A N 1
ATOM 1278 C CA . ARG A 1 160 ? 5.433 -9.480 -13.181 1.00 92.56 160 ARG A CA 1
ATOM 1279 C C . ARG A 1 160 ? 5.435 -8.265 -12.250 1.00 92.56 160 ARG A C 1
ATOM 1281 O O . ARG A 1 160 ? 5.456 -8.436 -11.029 1.00 92.56 160 ARG A O 1
ATOM 1288 N N . PRO A 1 161 ? 5.336 -7.039 -12.791 1.00 95.50 161 PRO A N 1
ATOM 1289 C CA . PRO A 1 161 ? 5.191 -5.843 -11.973 1.00 95.50 161 PRO A CA 1
ATOM 1290 C C . PRO A 1 161 ? 3.841 -5.830 -11.248 1.00 95.50 161 PRO A C 1
ATOM 1292 O O . PRO A 1 161 ? 2.818 -6.267 -11.790 1.00 95.50 161 PRO A O 1
ATOM 1295 N N . ARG A 1 162 ? 3.820 -5.323 -10.013 1.00 95.38 162 ARG A N 1
ATOM 1296 C CA . ARG A 1 162 ? 2.598 -5.254 -9.194 1.00 95.38 162 ARG A CA 1
ATOM 1297 C C . ARG A 1 162 ? 2.484 -3.965 -8.424 1.00 95.38 162 ARG A C 1
ATOM 1299 O O . ARG A 1 162 ? 3.484 -3.426 -7.969 1.00 95.38 162 ARG A O 1
ATOM 1306 N N . ILE A 1 163 ? 1.246 -3.552 -8.181 1.00 97.44 163 ILE A N 1
ATOM 1307 C CA . ILE A 1 163 ? 0.922 -2.518 -7.201 1.00 97.44 163 ILE A CA 1
ATOM 1308 C C . ILE A 1 163 ? 0.096 -3.157 -6.090 1.00 97.44 163 ILE A C 1
ATOM 1310 O O . ILE A 1 163 ? -0.942 -3.762 -6.350 1.00 97.44 163 ILE A O 1
ATOM 1314 N N . VAL A 1 164 ? 0.536 -3.001 -4.847 1.00 97.12 164 VAL A N 1
ATOM 1315 C CA . VAL A 1 164 ? -0.252 -3.326 -3.658 1.00 97.12 164 VAL A CA 1
ATOM 1316 C C . VAL A 1 164 ? -0.658 -2.032 -2.991 1.00 97.12 164 VAL A C 1
ATOM 1318 O O . VAL A 1 164 ? 0.191 -1.198 -2.696 1.00 97.12 164 VAL A O 1
ATOM 1321 N N . VAL A 1 165 ? -1.948 -1.875 -2.726 1.00 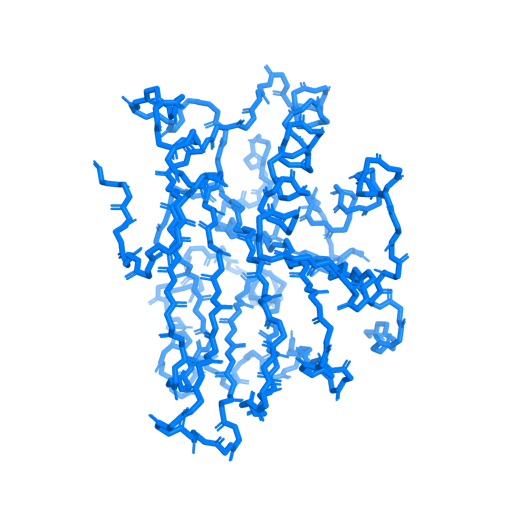98.56 165 VAL A N 1
ATOM 1322 C CA . VAL A 1 165 ? -2.468 -0.772 -1.919 1.00 98.56 165 VAL A CA 1
ATOM 1323 C C . VAL A 1 165 ? -2.970 -1.352 -0.606 1.00 98.56 165 VAL A C 1
ATOM 1325 O O . VAL A 1 165 ? -3.757 -2.296 -0.610 1.00 98.56 165 VAL A O 1
ATOM 1328 N N . ILE A 1 166 ? -2.505 -0.806 0.509 1.00 98.62 166 ILE A N 1
ATOM 1329 C CA . ILE A 1 166 ? -2.708 -1.335 1.856 1.00 98.62 166 ILE A CA 1
ATOM 1330 C C . ILE A 1 166 ? -3.294 -0.224 2.711 1.00 98.62 166 ILE A C 1
ATOM 1332 O O . ILE A 1 166 ? -2.799 0.904 2.726 1.00 98.62 166 ILE A O 1
ATOM 1336 N N . ASN A 1 167 ? -4.351 -0.543 3.445 1.00 98.50 167 ASN A N 1
ATOM 1337 C CA . ASN A 1 167 ? -4.865 0.354 4.456 1.00 98.50 167 ASN A CA 1
ATOM 1338 C C . ASN A 1 167 ? -3.956 0.300 5.694 1.00 98.50 167 ASN A C 1
ATOM 1340 O O . ASN A 1 167 ? -3.978 -0.681 6.432 1.00 98.50 167 ASN A O 1
ATOM 1344 N N . ASN A 1 168 ? -3.167 1.354 5.907 1.00 98.12 168 ASN A N 1
ATOM 1345 C CA . ASN A 1 168 ? -2.212 1.495 7.011 1.00 98.12 168 ASN A CA 1
ATOM 1346 C C . ASN A 1 168 ? -2.822 2.288 8.192 1.00 98.12 168 ASN A C 1
ATOM 1348 O O . ASN A 1 168 ? -2.121 2.853 9.026 1.00 98.12 168 ASN A O 1
ATOM 1352 N N . SER A 1 169 ? -4.154 2.367 8.259 1.00 97.31 169 SER A N 1
ATOM 1353 C CA . SER A 1 169 ? -4.886 3.077 9.307 1.00 97.31 169 SER A CA 1
ATOM 1354 C C . SER A 1 169 ? -4.901 2.296 10.621 1.00 97.31 169 SER A C 1
ATOM 1356 O O . SER A 1 169 ? -5.168 1.096 10.655 1.00 97.31 169 SER A O 1
ATOM 1358 N N . MET A 1 170 ? -4.724 3.013 11.724 1.00 96.25 170 MET A N 1
ATOM 1359 C CA . MET A 1 170 ? -5.001 2.538 13.085 1.00 96.25 170 MET A CA 1
ATOM 1360 C C . MET A 1 170 ? -6.094 3.371 13.772 1.00 96.25 170 MET A C 1
ATOM 1362 O O . MET A 1 170 ? -6.246 3.314 14.992 1.00 96.25 170 MET A O 1
ATOM 1366 N N . ALA A 1 171 ? -6.840 4.167 12.999 1.00 94.62 171 ALA A N 1
ATOM 1367 C CA . ALA A 1 171 ? -7.894 5.025 13.517 1.00 94.62 171 ALA A CA 1
ATOM 1368 C C . ALA A 1 171 ? -8.975 4.218 14.250 1.00 94.62 171 ALA A C 1
ATOM 1370 O O . ALA A 1 171 ? -9.428 3.168 13.784 1.00 94.62 171 ALA A O 1
ATOM 1371 N N . ALA A 1 172 ? -9.415 4.742 15.393 1.00 90.56 172 ALA A N 1
ATOM 1372 C CA . ALA A 1 172 ? -10.483 4.137 16.174 1.00 90.56 172 ALA A CA 1
ATOM 1373 C C . ALA A 1 172 ? -11.813 4.126 15.400 1.00 90.56 172 ALA A C 1
ATOM 1375 O O . ALA A 1 172 ? -12.140 5.055 14.652 1.00 90.56 172 ALA A O 1
ATOM 1376 N N . GLN A 1 173 ? -12.603 3.073 15.608 1.00 86.00 173 GLN A N 1
ATOM 1377 C CA . GLN A 1 173 ? -13.945 2.976 15.046 1.00 86.00 173 GLN A CA 1
ATOM 1378 C C . GLN A 1 173 ? -14.825 4.124 15.565 1.00 86.00 173 GLN A C 1
ATOM 1380 O O . GLN A 1 173 ? -14.763 4.489 16.736 1.00 86.00 173 GLN A O 1
ATOM 1385 N N . GLY A 1 174 ? -15.646 4.698 14.684 1.00 84.19 174 GLY A N 1
ATOM 1386 C CA . GLY A 1 174 ? -16.512 5.837 15.008 1.00 84.19 174 GLY A CA 1
ATOM 1387 C C . GLY A 1 174 ? -15.872 7.212 14.782 1.00 84.19 174 GLY A C 1
ATOM 1388 O O . GLY A 1 174 ? -16.597 8.203 14.719 1.00 84.19 174 GLY A O 1
ATOM 1389 N N . THR A 1 175 ? -14.554 7.295 14.572 1.00 89.19 175 THR A N 1
ATOM 1390 C CA . THR A 1 175 ? -13.907 8.544 14.144 1.00 89.19 175 THR A CA 1
ATOM 1391 C C . THR A 1 175 ? -14.295 8.882 12.700 1.00 89.19 175 THR A C 1
ATOM 1393 O O . THR A 1 175 ? -14.371 8.006 11.834 1.00 89.19 175 THR A O 1
ATOM 1396 N N . PHE A 1 176 ? -14.535 10.164 12.403 1.00 90.56 176 PHE A N 1
ATOM 1397 C CA . PHE A 1 176 ? -14.872 10.601 11.046 1.00 90.56 176 PHE A CA 1
ATOM 1398 C C . PHE A 1 176 ? -13.760 10.238 10.051 1.00 90.56 176 PHE A C 1
ATOM 1400 O O . PHE A 1 176 ? -12.599 10.617 10.216 1.00 90.56 176 PHE A O 1
ATOM 1407 N N . GLY A 1 177 ? -14.127 9.513 8.994 1.00 90.44 177 GLY A N 1
ATOM 1408 C CA . GLY A 1 177 ? -13.176 9.021 8.000 1.00 90.44 177 GLY A CA 1
ATOM 1409 C C . GLY A 1 177 ? -12.227 7.943 8.521 1.00 90.44 177 GLY A C 1
ATOM 1410 O O . GLY A 1 177 ? -11.174 7.743 7.921 1.00 90.44 177 GLY A O 1
ATOM 1411 N N . ALA A 1 178 ? -12.561 7.272 9.628 1.00 93.00 178 ALA A N 1
ATOM 1412 C CA . ALA A 1 178 ? -11.879 6.050 10.022 1.00 93.00 178 ALA A CA 1
ATOM 1413 C C . ALA A 1 178 ? -12.104 4.961 8.971 1.00 93.00 178 ALA A C 1
ATOM 1415 O O . ALA A 1 178 ? -13.216 4.753 8.481 1.00 93.00 178 ALA A O 1
ATOM 1416 N N . THR A 1 179 ? -11.028 4.253 8.651 1.00 96.50 179 THR A N 1
ATOM 1417 C CA . THR A 1 179 ? -11.060 3.048 7.824 1.00 96.50 179 THR A CA 1
ATOM 1418 C C . THR A 1 179 ? -10.268 1.954 8.532 1.00 96.50 179 THR A C 1
ATOM 1420 O O . THR A 1 179 ? -9.366 2.251 9.322 1.00 96.50 179 THR A O 1
ATOM 1423 N N . HIS A 1 180 ? -10.637 0.694 8.302 1.00 96.81 180 HIS A N 1
ATOM 1424 C CA . HIS A 1 180 ? -10.067 -0.440 9.031 1.00 96.81 180 HIS A CA 1
ATOM 1425 C C . HIS A 1 180 ? -8.799 -0.957 8.355 1.00 96.81 180 HIS A C 1
ATOM 1427 O O . HIS A 1 180 ? -8.872 -1.648 7.332 1.00 96.81 180 HIS A O 1
ATOM 1433 N N . GLY A 1 181 ? -7.651 -0.634 8.951 1.00 97.50 181 GLY A N 1
ATOM 1434 C CA . GLY A 1 181 ? -6.344 -1.027 8.447 1.00 97.50 181 GLY A CA 1
ATOM 1435 C C . GLY A 1 181 ? -5.998 -2.493 8.664 1.00 97.50 181 GLY A C 1
ATOM 1436 O O . GLY A 1 181 ? -6.707 -3.246 9.341 1.00 97.50 181 GLY A O 1
ATOM 1437 N N . VAL A 1 182 ? -4.885 -2.884 8.060 1.00 97.81 182 VAL A N 1
ATOM 1438 C CA . VAL A 1 182 ? -4.302 -4.223 8.118 1.00 97.81 182 VAL A CA 1
ATOM 1439 C C . VAL A 1 182 ? -2.792 -4.115 8.335 1.00 97.81 182 VAL A C 1
ATOM 1441 O O . VAL A 1 182 ? -2.193 -3.069 8.099 1.00 97.81 182 VAL A O 1
ATOM 1444 N N . LEU A 1 183 ? -2.173 -5.201 8.786 1.00 97.06 183 LEU A N 1
ATOM 1445 C CA . LEU A 1 183 ? -0.719 -5.334 8.850 1.00 97.06 183 LEU A CA 1
ATOM 1446 C C . LEU A 1 183 ? -0.220 -6.037 7.601 1.00 97.06 183 LEU A C 1
ATOM 1448 O O . LEU A 1 183 ? -0.931 -6.872 7.039 1.00 97.06 183 LEU A O 1
ATOM 1452 N N . HIS A 1 184 ? 1.022 -5.762 7.223 1.00 96.00 184 HIS A N 1
ATOM 1453 C CA . HIS A 1 184 ? 1.666 -6.437 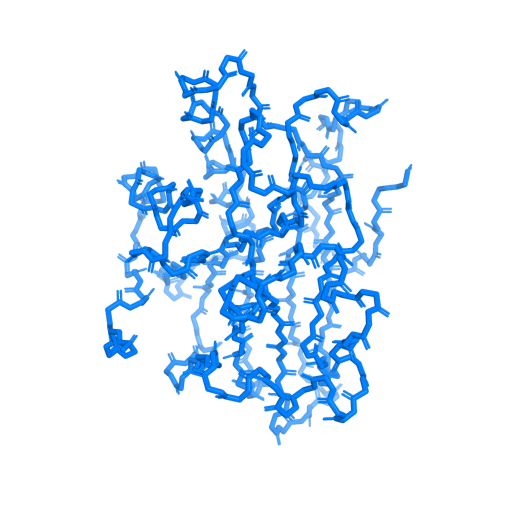6.107 1.00 96.00 184 HIS A CA 1
ATOM 1454 C C . HIS A 1 184 ? 3.058 -6.942 6.479 1.00 96.00 184 HIS A C 1
ATOM 1456 O O . HIS A 1 184 ? 3.673 -6.487 7.442 1.00 96.00 184 HIS A O 1
ATOM 1462 N N . GLY A 1 185 ? 3.540 -7.927 5.732 1.00 94.00 185 GLY A N 1
ATOM 1463 C CA . GLY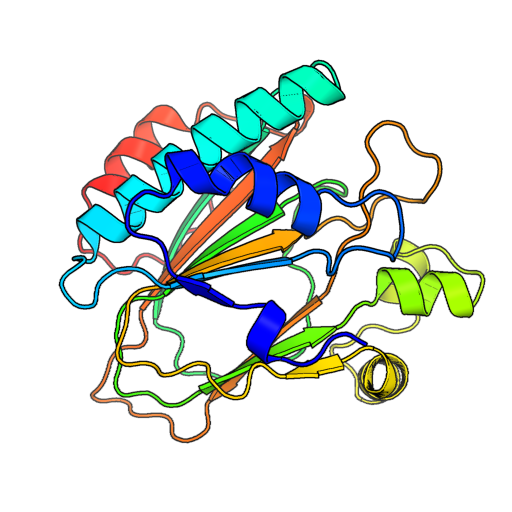 A 1 185 ? 4.873 -8.492 5.881 1.00 94.00 185 GLY A CA 1
ATOM 1464 C C . GLY A 1 185 ? 5.224 -9.354 4.679 1.00 94.00 185 GLY A C 1
ATOM 1465 O O . GLY A 1 185 ? 4.358 -9.704 3.874 1.00 94.00 185 GLY A O 1
ATOM 1466 N N . ALA A 1 186 ? 6.497 -9.701 4.551 1.00 92.06 186 ALA A N 1
ATOM 1467 C CA . ALA A 1 186 ? 6.961 -10.565 3.480 1.00 92.06 186 ALA A CA 1
ATOM 1468 C C . ALA A 1 186 ? 8.028 -11.530 3.983 1.00 92.06 186 ALA A C 1
ATOM 1470 O O . ALA A 1 186 ? 8.981 -11.118 4.642 1.00 92.06 186 ALA A O 1
ATOM 1471 N N . THR A 1 187 ? 7.900 -12.800 3.616 1.00 91.62 187 THR A N 1
ATOM 1472 C CA . THR A 1 187 ? 8.914 -13.822 3.879 1.00 91.62 187 THR A CA 1
ATOM 1473 C C . THR A 1 187 ? 9.745 -14.018 2.625 1.00 91.62 187 THR A C 1
ATOM 1475 O O . THR A 1 187 ? 9.213 -14.433 1.600 1.00 91.62 187 THR A O 1
ATOM 1478 N N . ILE A 1 188 ? 11.045 -13.736 2.687 1.00 90.62 188 ILE A N 1
ATOM 1479 C CA . ILE A 1 188 ? 11.970 -14.061 1.599 1.00 90.62 188 ILE A CA 1
ATOM 1480 C C . ILE A 1 188 ? 12.336 -15.541 1.724 1.00 90.62 188 ILE A C 1
ATOM 1482 O O . ILE A 1 188 ? 12.925 -15.958 2.720 1.0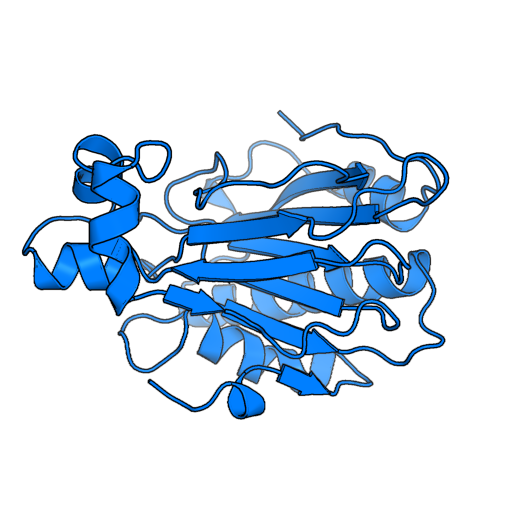0 90.62 188 ILE A O 1
ATOM 1486 N N . LEU A 1 189 ? 11.947 -16.340 0.729 1.00 88.25 189 LEU A N 1
ATOM 1487 C CA . LEU A 1 189 ? 12.113 -17.798 0.748 1.00 88.25 189 LEU A CA 1
ATOM 1488 C C . LEU A 1 189 ? 13.537 -18.215 0.377 1.00 88.25 189 LEU A C 1
ATOM 1490 O O . LEU A 1 189 ? 14.063 -19.207 0.877 1.00 88.25 189 LEU A O 1
ATOM 1494 N N . SER A 1 190 ? 14.150 -17.478 -0.545 1.00 84.00 190 SER A N 1
ATOM 1495 C CA . SER A 1 190 ? 15.505 -17.732 -1.033 1.00 84.00 190 SER A CA 1
ATOM 1496 C C . SER A 1 190 ? 16.163 -16.389 -1.342 1.00 84.00 190 SER A C 1
ATOM 1498 O O . SER A 1 190 ? 16.003 -15.887 -2.454 1.00 84.00 190 SER A O 1
ATOM 1500 N N . PRO A 1 191 ? 16.826 -15.766 -0.349 1.00 83.69 191 PRO A N 1
ATOM 1501 C CA . PRO A 1 191 ? 17.579 -14.540 -0.569 1.00 83.69 191 PRO A CA 1
ATOM 1502 C C . PRO A 1 191 ? 18.668 -14.770 -1.616 1.00 83.69 191 PRO A C 1
ATOM 1504 O O . PRO A 1 191 ? 19.333 -15.808 -1.596 1.00 83.69 191 PRO A O 1
ATOM 1507 N N . ASP A 1 192 ? 18.876 -13.792 -2.489 1.00 86.81 192 ASP A N 1
ATOM 1508 C CA . ASP A 1 192 ? 19.923 -13.832 -3.504 1.00 86.81 192 ASP A CA 1
ATOM 1509 C C . ASP A 1 192 ? 20.636 -12.482 -3.525 1.00 86.81 192 ASP A C 1
ATOM 1511 O O . ASP A 1 192 ? 20.075 -11.471 -3.940 1.00 86.81 192 ASP A O 1
ATOM 1515 N N . SER A 1 193 ? 21.885 -12.465 -3.057 1.00 84.50 193 SER A N 1
ATOM 1516 C CA . SER A 1 193 ? 22.692 -11.245 -2.973 1.00 84.50 193 SER A CA 1
ATOM 1517 C C . SER A 1 193 ? 23.157 -10.722 -4.333 1.00 84.50 193 SER A C 1
ATOM 1519 O O . SER A 1 193 ? 23.720 -9.631 -4.389 1.00 84.50 193 SER A O 1
ATOM 1521 N N . GLN A 1 194 ? 22.976 -11.498 -5.405 1.00 88.62 194 GLN A N 1
ATOM 1522 C CA . GLN A 1 194 ? 23.304 -11.107 -6.777 1.00 88.62 194 GLN A CA 1
ATOM 1523 C C . GLN A 1 194 ? 22.078 -10.626 -7.562 1.00 88.62 194 GLN A C 1
ATOM 1525 O O . GLN A 1 194 ? 22.233 -10.059 -8.643 1.00 88.62 194 GLN A O 1
ATOM 1530 N N . ALA A 1 195 ? 20.872 -10.830 -7.030 1.00 89.44 195 ALA A N 1
ATOM 1531 C CA . ALA A 1 195 ? 19.633 -10.315 -7.594 1.00 89.44 195 ALA A CA 1
ATOM 1532 C C . ALA A 1 195 ? 19.137 -9.107 -6.790 1.00 89.44 195 ALA A C 1
ATOM 1534 O O . ALA A 1 195 ? 19.446 -8.963 -5.611 1.00 89.44 195 ALA A O 1
ATOM 1535 N N . SER A 1 196 ? 18.309 -8.266 -7.409 1.00 90.00 196 SER A N 1
ATOM 1536 C CA . SER A 1 196 ? 17.626 -7.164 -6.723 1.00 90.00 196 SER A CA 1
ATOM 1537 C C . SER A 1 196 ? 16.135 -7.437 -6.592 1.00 90.00 196 SER A C 1
ATOM 1539 O O . SER A 1 196 ? 15.499 -7.942 -7.522 1.00 90.00 196 SER A O 1
ATOM 1541 N N . ARG A 1 197 ? 15.554 -7.061 -5.450 1.00 91.88 197 ARG A N 1
ATOM 1542 C CA . ARG A 1 197 ? 14.109 -7.081 -5.201 1.00 91.88 197 ARG A CA 1
ATOM 1543 C C . ARG A 1 197 ? 13.651 -5.667 -4.894 1.00 91.88 197 ARG A C 1
ATOM 1545 O O . ARG A 1 197 ? 13.484 -5.277 -3.737 1.00 91.88 197 ARG A O 1
ATOM 1552 N N . VAL A 1 198 ? 13.482 -4.890 -5.957 1.00 95.06 198 VAL A N 1
ATOM 1553 C CA . VAL A 1 198 ? 13.190 -3.468 -5.827 1.00 95.06 198 VAL A CA 1
ATOM 1554 C C . VAL A 1 198 ? 11.708 -3.219 -5.578 1.00 95.06 198 VAL A C 1
ATOM 1556 O O . VAL A 1 198 ? 10.836 -3.720 -6.292 1.00 95.06 198 VAL A O 1
ATOM 1559 N N . ILE A 1 199 ? 11.440 -2.406 -4.561 1.00 95.56 199 ILE A N 1
ATOM 1560 C CA . ILE A 1 199 ? 10.110 -1.952 -4.180 1.00 95.56 199 ILE A CA 1
ATOM 1561 C C . ILE A 1 199 ? 10.089 -0.431 -4.209 1.00 95.56 199 ILE A C 1
ATOM 1563 O O . ILE A 1 199 ? 10.891 0.247 -3.566 1.00 95.56 199 ILE A O 1
ATOM 1567 N N . ASN A 1 200 ? 9.124 0.098 -4.943 1.00 97.50 200 ASN A N 1
ATOM 1568 C CA . ASN A 1 200 ? 8.745 1.497 -4.941 1.00 97.50 200 ASN A CA 1
ATOM 1569 C C . ASN A 1 200 ? 7.695 1.683 -3.843 1.00 97.50 200 ASN A C 1
ATOM 1571 O O . ASN A 1 200 ? 6.718 0.945 -3.814 1.00 97.50 200 ASN A O 1
ATOM 1575 N N . SER A 1 201 ? 7.865 2.637 -2.939 1.00 96.56 201 SER A N 1
ATOM 1576 C CA . SER A 1 201 ? 6.940 2.848 -1.826 1.00 96.56 201 SER A CA 1
ATOM 1577 C C . SER A 1 201 ? 6.462 4.282 -1.794 1.00 96.56 201 SER A C 1
ATOM 1579 O O . SER A 1 201 ? 7.255 5.214 -1.930 1.00 96.56 201 SER A O 1
ATOM 1581 N N . THR A 1 202 ? 5.159 4.456 -1.603 1.00 97.25 202 THR A N 1
ATOM 1582 C CA . THR A 1 202 ? 4.578 5.755 -1.292 1.00 97.25 202 THR A CA 1
ATOM 1583 C C . THR A 1 202 ? 3.616 5.632 -0.123 1.00 97.25 202 THR A C 1
ATOM 1585 O O . THR A 1 202 ? 2.686 4.820 -0.174 1.00 97.25 202 THR A O 1
ATOM 1588 N N . MET A 1 203 ? 3.796 6.472 0.890 1.00 97.62 203 MET A N 1
ATOM 1589 C CA . MET A 1 203 ? 2.821 6.656 1.961 1.00 97.62 203 MET A CA 1
ATOM 1590 C C . MET A 1 203 ? 1.912 7.829 1.611 1.00 97.62 203 MET A C 1
ATOM 1592 O O . MET A 1 203 ? 2.388 8.878 1.172 1.00 97.62 203 MET A O 1
ATOM 1596 N N . MET A 1 204 ? 0.608 7.675 1.825 1.00 97.44 204 MET A N 1
ATOM 1597 C CA . MET A 1 204 ? -0.371 8.739 1.622 1.00 97.44 204 MET A CA 1
ATOM 1598 C C . MET A 1 204 ? -1.330 8.862 2.803 1.00 97.44 204 MET A C 1
ATOM 1600 O O . MET A 1 204 ? -1.679 7.875 3.446 1.00 97.44 204 MET A O 1
ATOM 1604 N N . ALA A 1 205 ? -1.781 10.079 3.077 1.00 97.44 205 ALA A N 1
ATOM 1605 C CA . ALA A 1 205 ? -2.726 10.378 4.148 1.00 97.44 205 ALA A CA 1
ATOM 1606 C C . ALA A 1 205 ? -3.629 11.555 3.750 1.00 97.44 205 ALA A C 1
ATOM 1608 O O . ALA A 1 205 ? -3.312 12.265 2.794 1.00 97.44 205 ALA A O 1
ATOM 1609 N N . PRO A 1 206 ? -4.753 11.785 4.450 1.00 97.12 206 PRO A N 1
ATOM 1610 C CA . PRO A 1 206 ? -5.541 13.002 4.272 1.00 97.12 206 PRO A CA 1
ATOM 1611 C C . PRO A 1 206 ? -4.676 14.271 4.361 1.00 97.12 206 PRO A C 1
ATOM 1613 O O . PRO A 1 206 ? -3.792 14.346 5.215 1.00 97.12 206 PRO A O 1
ATOM 1616 N N . ALA A 1 207 ? -4.945 15.256 3.500 1.00 94.88 207 ALA A N 1
ATOM 1617 C CA . ALA A 1 207 ? -4.112 16.451 3.307 1.00 94.88 207 ALA A CA 1
ATOM 1618 C C . ALA A 1 207 ? -3.707 17.185 4.602 1.00 94.88 207 ALA A C 1
ATOM 1620 O O . ALA A 1 207 ? -2.583 17.661 4.707 1.00 94.88 207 ALA A O 1
ATOM 1621 N N . ARG A 1 208 ? -4.568 17.213 5.624 1.00 94.50 208 ARG A N 1
ATOM 1622 C CA . ARG A 1 208 ? -4.306 17.798 6.951 1.00 94.50 208 ARG A CA 1
ATOM 1623 C C . ARG A 1 208 ? -3.095 17.211 7.678 1.00 94.50 208 ARG A C 1
ATOM 1625 O O . ARG A 1 208 ? -2.625 17.815 8.634 1.00 94.50 208 ARG A O 1
ATOM 1632 N N . PHE A 1 209 ? -2.657 16.011 7.297 1.00 93.62 209 PHE A N 1
ATOM 1633 C CA . PHE A 1 209 ? -1.490 15.353 7.877 1.00 93.62 209 PHE A CA 1
ATOM 1634 C C . PHE A 1 209 ? -0.199 15.623 7.098 1.00 93.62 209 PHE A C 1
ATOM 1636 O O . PHE A 1 209 ? 0.875 15.302 7.600 1.00 93.62 209 PHE A O 1
ATOM 1643 N N . ALA A 1 210 ? -0.284 16.180 5.888 1.00 90.12 210 ALA A N 1
ATOM 1644 C CA . ALA A 1 210 ? 0.893 16.547 5.118 1.00 90.12 210 ALA A CA 1
ATOM 1645 C C . ALA A 1 210 ? 1.480 17.865 5.637 1.00 90.12 210 ALA A C 1
ATOM 1647 O O . ALA A 1 210 ? 0.760 18.822 5.921 1.00 90.12 210 ALA A O 1
ATOM 1648 N N . THR A 1 211 ? 2.804 17.907 5.761 1.00 82.56 211 THR A N 1
ATOM 1649 C CA . THR A 1 211 ? 3.555 19.053 6.297 1.00 82.56 211 THR A CA 1
ATOM 1650 C C . THR A 1 211 ? 4.343 19.804 5.223 1.00 82.56 211 THR A C 1
ATOM 1652 O O . THR A 1 211 ? 4.793 20.922 5.471 1.00 82.56 211 THR A O 1
ATOM 1655 N N . CYS A 1 212 ? 4.502 19.225 4.031 1.00 79.06 212 CYS A N 1
ATOM 1656 C CA . CYS A 1 212 ? 5.267 19.789 2.924 1.00 79.06 212 CYS A CA 1
ATOM 1657 C C . CYS A 1 212 ? 4.594 19.523 1.568 1.00 79.06 212 CYS A C 1
ATOM 1659 O O . CYS A 1 212 ? 3.764 18.622 1.436 1.00 79.06 212 CYS A O 1
ATOM 1661 N N . ASP A 1 213 ? 4.951 20.320 0.558 1.00 83.44 213 ASP A N 1
ATOM 1662 C CA . ASP A 1 213 ? 4.525 20.098 -0.827 1.00 83.44 213 ASP A CA 1
ATOM 1663 C C . ASP A 1 213 ? 5.367 18.970 -1.460 1.00 83.44 213 ASP A C 1
ATOM 1665 O O . ASP A 1 213 ? 6.592 19.107 -1.572 1.00 83.44 213 ASP A O 1
ATOM 1669 N N . PRO A 1 214 ? 4.752 17.853 -1.893 1.00 85.56 214 PRO A N 1
ATOM 1670 C CA . PRO A 1 214 ? 5.485 16.721 -2.439 1.00 85.56 214 PRO A CA 1
ATOM 1671 C C . PRO A 1 214 ? 5.906 16.898 -3.908 1.00 85.56 214 PRO A C 1
ATOM 1673 O O . PRO A 1 214 ? 6.557 16.001 -4.441 1.00 85.56 214 PRO A O 1
ATOM 1676 N N . ALA A 1 215 ? 5.554 17.993 -4.596 1.00 84.94 215 ALA A N 1
ATOM 1677 C CA . ALA A 1 215 ? 5.697 18.115 -6.052 1.00 84.94 215 ALA A CA 1
ATOM 1678 C C . ALA A 1 215 ? 7.108 17.796 -6.584 1.00 84.94 215 ALA A C 1
ATOM 1680 O O . ALA A 1 215 ? 7.246 17.032 -7.543 1.00 84.94 215 ALA A O 1
ATOM 1681 N N . MET A 1 216 ? 8.159 18.331 -5.952 1.00 81.44 216 MET A N 1
ATOM 1682 C CA . MET A 1 216 ? 9.546 18.070 -6.362 1.00 81.44 216 MET A CA 1
ATOM 1683 C C . MET A 1 216 ? 9.928 16.595 -6.167 1.00 81.44 216 MET A C 1
ATOM 1685 O O . MET A 1 216 ? 10.498 15.978 -7.067 1.00 81.44 216 MET A O 1
ATOM 1689 N N . HIS A 1 217 ? 9.545 16.007 -5.032 1.00 88.00 217 HIS A N 1
ATOM 1690 C CA . HIS A 1 217 ? 9.816 14.604 -4.719 1.00 88.00 217 HIS A CA 1
ATOM 1691 C C . HIS A 1 217 ? 9.056 13.645 -5.638 1.00 88.00 217 HIS A C 1
ATOM 1693 O O . HIS A 1 217 ? 9.581 12.595 -5.990 1.00 88.00 217 HIS A O 1
ATOM 1699 N N . VAL A 1 218 ? 7.853 14.015 -6.086 1.00 93.19 218 VAL A N 1
ATOM 1700 C CA . VAL A 1 218 ? 7.103 13.242 -7.084 1.00 93.19 218 VAL A CA 1
ATOM 1701 C C . VAL A 1 218 ? 7.852 13.206 -8.413 1.00 93.19 218 VAL A C 1
ATOM 1703 O O . VAL A 1 218 ? 8.006 12.130 -8.982 1.00 93.19 218 VAL A O 1
ATOM 1706 N N . GLN A 1 219 ? 8.355 14.345 -8.901 1.00 92.62 219 GLN A N 1
ATOM 1707 C CA . GLN A 1 219 ? 9.122 14.371 -10.154 1.00 92.62 219 GLN A CA 1
ATOM 1708 C C . GLN A 1 219 ? 10.401 13.535 -10.050 1.00 92.62 219 GLN A C 1
ATOM 1710 O O . GLN A 1 219 ? 10.688 12.740 -10.943 1.00 92.62 219 GLN A O 1
ATOM 1715 N N . GLN A 1 220 ? 11.127 13.652 -8.935 1.00 92.31 220 GLN A N 1
ATOM 1716 C CA . GLN A 1 220 ? 12.316 12.838 -8.688 1.00 92.31 220 GLN A CA 1
ATOM 1717 C C . GLN A 1 220 ? 11.978 11.344 -8.619 1.00 92.31 220 GLN A C 1
ATOM 1719 O O . GLN A 1 220 ? 12.637 10.541 -9.273 1.00 92.31 220 GLN A O 1
ATOM 1724 N N . PHE A 1 221 ? 10.938 10.964 -7.873 1.00 94.00 221 PHE A N 1
ATOM 1725 C CA . PHE A 1 221 ? 10.484 9.579 -7.767 1.00 94.00 221 PHE A CA 1
ATOM 1726 C C . PHE A 1 221 ? 10.147 8.996 -9.142 1.00 94.00 221 PHE A C 1
ATOM 1728 O O . PHE A 1 221 ? 10.582 7.897 -9.466 1.00 94.00 221 PHE A O 1
ATOM 1735 N N . LEU A 1 222 ? 9.427 9.738 -9.985 1.00 95.62 222 LEU A N 1
ATOM 1736 C CA . LEU A 1 222 ? 9.050 9.275 -11.321 1.00 95.62 222 LEU A CA 1
ATOM 1737 C C . LEU A 1 222 ? 10.250 9.099 -12.263 1.00 95.62 222 LEU A C 1
ATOM 1739 O O . LEU A 1 222 ? 10.222 8.191 -13.090 1.00 95.62 222 LEU A O 1
ATOM 1743 N N . ALA A 1 223 ? 11.281 9.937 -12.137 1.00 93.69 223 ALA A N 1
ATOM 1744 C CA . ALA A 1 223 ? 12.407 9.978 -13.071 1.00 93.69 223 ALA A CA 1
ATOM 1745 C C . ALA A 1 223 ? 13.653 9.198 -12.619 1.00 93.69 223 ALA A C 1
ATOM 1747 O O . ALA A 1 223 ? 14.528 8.941 -13.437 1.00 93.69 223 ALA A O 1
ATOM 1748 N N . THR A 1 224 ? 13.778 8.860 -11.332 1.00 91.75 224 THR A N 1
ATOM 1749 C CA . THR A 1 224 ? 15.015 8.273 -10.796 1.00 91.75 224 THR A CA 1
ATOM 1750 C C . THR A 1 224 ? 15.194 6.802 -11.173 1.00 91.75 224 THR A C 1
ATOM 1752 O O . THR A 1 224 ? 14.225 6.040 -11.194 1.00 91.75 224 THR A O 1
ATOM 1755 N N . ASP A 1 225 ? 16.447 6.397 -11.385 1.00 91.25 225 ASP A N 1
ATOM 1756 C CA . ASP A 1 225 ? 16.899 4.998 -11.430 1.00 91.25 225 ASP A CA 1
ATOM 1757 C C . ASP A 1 225 ? 17.575 4.559 -10.123 1.00 91.25 225 ASP A C 1
ATOM 1759 O O . ASP A 1 225 ? 17.878 3.377 -9.926 1.00 91.25 225 ASP A O 1
ATOM 1763 N N . GLU A 1 226 ? 17.809 5.496 -9.203 1.00 89.69 226 GLU A N 1
ATOM 1764 C CA . GLU A 1 226 ? 18.498 5.231 -7.946 1.00 89.69 226 GLU A CA 1
ATOM 1765 C C . GLU A 1 226 ? 17.620 4.413 -6.992 1.00 89.69 226 GLU A C 1
ATOM 1767 O O . GLU A 1 226 ? 16.391 4.527 -6.954 1.00 89.69 226 GLU A O 1
ATOM 1772 N N . ILE A 1 227 ? 18.269 3.562 -6.200 1.00 84.25 227 ILE A N 1
ATOM 1773 C CA . ILE A 1 227 ? 17.655 2.895 -5.052 1.00 84.25 227 ILE A CA 1
ATOM 1774 C C . ILE A 1 227 ? 17.997 3.753 -3.835 1.00 84.25 227 ILE A C 1
ATOM 1776 O O . ILE A 1 227 ? 19.068 3.622 -3.244 1.00 84.25 227 ILE A O 1
ATOM 1780 N N . SER A 1 228 ? 17.108 4.683 -3.498 1.00 67.19 228 SER A N 1
ATOM 1781 C CA . SER A 1 228 ? 17.240 5.569 -2.347 1.00 67.19 228 SER A CA 1
ATOM 1782 C C . SER A 1 228 ? 16.179 5.231 -1.296 1.00 67.19 228 SER A C 1
ATOM 1784 O O . SER A 1 228 ? 14.982 5.470 -1.457 1.00 67.19 228 SER A O 1
ATOM 1786 N N . GLY A 1 229 ? 16.624 4.682 -0.163 1.00 52.81 229 GLY A N 1
ATOM 1787 C CA . GLY A 1 229 ? 15.770 4.373 0.990 1.00 52.81 229 GLY A CA 1
ATOM 1788 C C . GLY A 1 229 ? 15.302 5.602 1.781 1.00 52.81 229 GLY A C 1
ATOM 1789 O O . GLY A 1 229 ? 15.055 5.485 2.978 1.00 52.81 229 GLY A O 1
ATOM 1790 N N . GLN A 1 230 ? 15.245 6.791 1.172 1.00 42.34 230 GLN A N 1
ATOM 1791 C CA . GLN A 1 230 ? 14.887 8.013 1.888 1.00 42.34 230 GLN A CA 1
ATOM 1792 C C . GLN A 1 230 ? 13.366 8.140 2.022 1.00 42.34 230 GLN A C 1
ATOM 1794 O O . GLN A 1 230 ? 12.641 8.302 1.046 1.00 42.34 230 GLN A O 1
ATOM 1799 N N . ILE A 1 231 ? 12.898 8.066 3.266 1.00 44.56 231 ILE A N 1
ATOM 1800 C CA . ILE A 1 231 ? 11.550 8.452 3.683 1.00 44.56 231 ILE A CA 1
ATOM 1801 C C . ILE A 1 231 ? 11.583 9.970 3.885 1.00 44.56 231 ILE A C 1
ATOM 1803 O O . ILE A 1 231 ? 12.446 10.461 4.611 1.00 44.56 231 ILE A O 1
ATOM 1807 N N . LEU A 1 232 ? 10.675 10.709 3.241 1.00 41.78 232 LEU A N 1
ATOM 1808 C CA . LEU A 1 232 ? 10.495 12.136 3.519 1.00 41.78 232 LEU A CA 1
ATOM 1809 C C . LEU A 1 232 ? 10.086 12.284 4.993 1.00 41.78 232 LEU A C 1
ATOM 1811 O O . LEU A 1 232 ? 9.055 11.749 5.401 1.00 41.78 232 LEU A O 1
ATOM 1815 N N . SER A 1 233 ? 10.935 12.933 5.787 1.00 37.06 233 SER A N 1
ATOM 1816 C CA . SER A 1 233 ? 10.677 13.298 7.186 1.00 37.06 233 SER A CA 1
ATOM 1817 C C . SER A 1 233 ? 10.186 14.731 7.286 1.00 37.06 233 SER A C 1
ATOM 1819 O O . SER A 1 233 ? 10.875 15.587 6.682 1.00 37.06 233 SER A O 1
#

Solvent-accessible surface area (backbone atoms only — not comparable to full-atom values): 12473 Å² total; per-residue (Å²): 132,83,64,72,81,76,53,61,37,83,42,93,51,57,76,80,45,33,64,61,41,42,56,22,19,70,14,80,59,84,90,39,81,10,38,34,37,37,39,42,53,69,82,56,44,76,52,54,50,45,49,47,51,53,54,33,48,57,48,43,15,51,54,41,21,75,73,68,77,43,40,54,30,59,54,28,60,35,25,35,71,61,72,67,62,44,64,50,42,70,71,94,65,58,49,59,26,34,39,38,39,36,37,48,54,28,85,56,44,56,44,45,36,38,26,39,50,38,59,51,15,52,79,70,75,46,47,35,56,55,34,51,72,76,39,39,42,85,40,72,74,24,41,59,71,38,59,88,42,53,45,70,44,86,83,60,61,45,72,35,23,31,41,38,40,37,17,42,20,42,38,46,88,90,46,89,88,38,33,45,14,36,27,41,29,32,46,51,76,49,71,48,96,90,59,64,38,43,36,36,39,35,37,31,24,47,45,92,75,44,90,66,84,49,67,67,60,51,55,47,63,49,69,56,87,68,76,44,78,52,68,59,125

pLDDT: mean 90.53, std 11.35, range [37.06, 98.62]

Secondary structure (DSSP, 8-state):
---GGGTEEE-S-TTTSHHHHHHHHS-SSSSS-SEEEEEPPTT--HHHHHHHHHHHHHHHHHHHHHHHS--EEEEEEEEEE--S-EEEE--S--SS-EEEEEEPP-SS-EEEEEE-HHHHHHHTTS-HHHHHHHS-TTSHHHHHHTGGGEEEETT--TTS-EEEEEE---PPTTSTT-----EEEEEESS--TTS--EEEEEEEEEGGG--S--HHHHHHHHH--S-------

Radius of gyration: 16.74 Å; Cα contacts (8 Å, |Δi|>4): 493; chains: 1; bounding box: 40×38×44 Å

Sequence (233 aa):
MPPTASLLMETKDVTLDAEAVFTRVFRMDFTQPGFAVMVLPAETSSHELRQHMAILKARLSKLHAARWGEGLEYLSLGRFDQQNTTRLHLDGAPERSFLMLGYEPTQVRSEFHIADFTRCAHDLGISPSEFLRLHNPMFSSGAELLRQYLVSLSDWREDRPRIVVINNSMAAQGTFGATHGVLHGATILSPDSQASRVINSTMMAPARFATCDPAMHVQQFLATDEISGQILS

Foldseek 3Di:
DDDLVVQEAEDAALLVCLVVQLPQQLALDVPHLNKHKYFYPLPQDPLNLLVSVVSSQVNSQVVLCVQQVFGKDWQWWAKAFDLAWWFWDQDDAPQWKKKKKKWDAWPFDKKKKKFQLQVLCVVVVHALVVLCVVQVRVDPNNVVSRPVRMDINPVPRSSTIMMMMFGSHRDGRPPRSDGRGITIIMDGPDGDPVITTMMIMIMMGTPVRHDDDCVVVSVCSSPDPDRDPDTRD

Organism: NCBI:txid48466